Protein AF-A0A916AAX3-F1 (afdb_monomer)

pLDDT: mean 82.6, std 14.06, range [39.81, 97.94]

Nearest PDB structures (foldseek):
  8xvk-assembly1_R  TM=2.952E-01  e=7.945E+00  Acetivibrio thermocellus ATCC 27405

Foldseek 3Di:
DVVVVVLVVVVVVVLVVVLVVPDPDVVPPVVSVVVSVVVVVVVLVVLLVLLVVLVVVLVVVCVVPVVQLLLQVLLLQLLLLLDLVSRDPLRCSSRQDPCSCVLVVHSCLNHDPPLQPLALDAPVRRGADSLLLVLLLQCQLQVDPRPPDSHSPPCVPVPDDSSSVLRSDDLVSNLVSSLSSQVVCLLPCPVNVNNLSSLQGPLPCLSNVLVVCNVPPDPVGDDPVNVVSSVSSSVSSVVSSVSSSVSSVVSVVSVSLVSQLVSQLVVQLLVQLLVLQPCCVPDDDDSVVSNVSSVVSCVVDVVSNVVSSVVSNSSSNCSVVSVVVVVVVVPPPPPD

Sequence (336 aa):
MRKFQLTAALVLALFSATAMAETQEPGSAAQALKNITEALGTYVAVLAGTGGLVVALLEAYKKLFSIRGKYHRTAVIRWLSQDSAKIPAALMLAKPGLLSSLALGGGSHYDVPGNRAATAAGAQGTAYDAAQAYAEFFHLTSGQAQPPQAHPSHAVLRWRGVDRAVFELETARMMSQIQDAADAVLNNPDLYPHFYAFLTRGSGADATLWRSYLAAPPAAGPTKQDSDRYGRVRMLVRRQLDAFQTVTTRRWEDLNQWWAMLLGALILFVAFVMAADPGFAGEAFDPWRSWTKGWGALGKEPGTYLGVLLKAALGGALAPIAKDLLSSLSSIKFTK

Radius of gyration: 27.86 Å; Cα contacts (8 Å, |Δi|>4): 320; chains: 1; bounding box: 69×38×86 Å

Secondary struct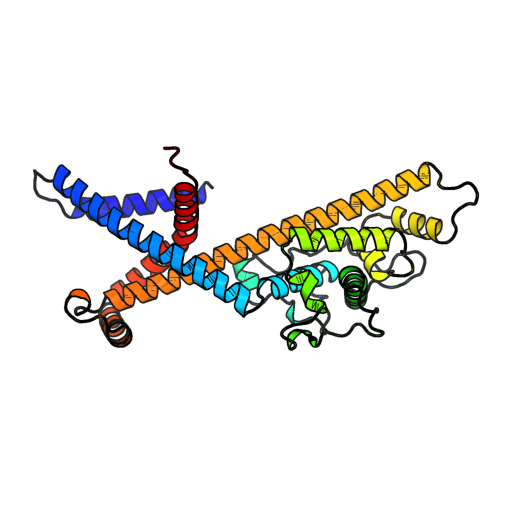ure (DSSP, 8-state):
-HHHHHHHHHHHHHHHHHHHTT--STT-HHHHHHHHHHHHHHHHHHHHHHHHHHHHHHHHHHHHHTHHHHHHHHHHHHHHHSSGGG--GGGGGGSPPHHHHHHHT-SGGGPPPGGGS--S-STT-----HHHHHHHHHHHHH-PPPPSS----GGGT-SS-HHHHHHHS-HHHHHHHHHHHHHHHHH-TTTSHHHHHHHTTT-THHHHHHHHHHHS--TT---HHHHHHHHHHHHHHHHHHHHHHHHHHHHHHHHHHHHHHHHHHHHHHHHHHHHT-TTTTTS---HHHHHHHHHHHHTT-HHHHHHHHHHHHHHHHHHHHHHHHHHHHHH-----

Structure (mmCIF, N/CA/C/O backbone):
data_AF-A0A916AAX3-F1
#
_entry.id   AF-A0A916AAX3-F1
#
loop_
_atom_site.group_PDB
_atom_site.id
_atom_site.type_symbol
_atom_site.label_atom_id
_atom_site.label_alt_id
_atom_site.label_comp_id
_atom_site.label_asym_id
_atom_site.label_entity_id
_atom_site.label_seq_id
_atom_site.pdbx_PDB_ins_code
_atom_site.Cartn_x
_atom_site.Cartn_y
_atom_site.Cartn_z
_atom_site.occupancy
_atom_site.B_iso_or_equiv
_atom_site.auth_seq_id
_atom_site.auth_comp_id
_atom_site.auth_asym_id
_atom_site.auth_atom_id
_atom_site.pdbx_PDB_model_num
ATOM 1 N N . MET A 1 1 ? 1.570 14.170 14.740 1.00 45.00 1 MET A N 1
ATOM 2 C CA . MET A 1 1 ? 1.899 14.280 16.183 1.00 45.00 1 MET A CA 1
ATOM 3 C C . MET A 1 1 ? 1.116 15.365 16.934 1.00 45.00 1 MET A C 1
ATOM 5 O O . MET A 1 1 ? 0.472 15.004 17.903 1.00 45.00 1 MET A O 1
ATOM 9 N N . ARG A 1 2 ? 1.069 16.648 16.520 1.00 39.81 2 ARG A N 1
ATOM 10 C CA . ARG A 1 2 ? 0.368 17.705 17.305 1.00 39.81 2 ARG A CA 1
ATOM 11 C C . ARG A 1 2 ? -1.132 17.472 17.560 1.00 39.81 2 ARG A C 1
ATOM 13 O O . ARG A 1 2 ? -1.597 17.703 18.666 1.00 39.81 2 ARG A O 1
ATOM 20 N N . LYS A 1 3 ? -1.881 16.953 16.578 1.00 44.28 3 LYS A N 1
ATOM 21 C CA . LYS A 1 3 ? -3.310 16.616 16.766 1.00 44.28 3 LYS A CA 1
ATOM 22 C C . LYS A 1 3 ? -3.535 15.489 17.790 1.00 44.28 3 LYS A C 1
ATOM 24 O O . LYS A 1 3 ? -4.588 15.427 18.399 1.00 44.28 3 LYS A O 1
ATOM 29 N N . PHE A 1 4 ? -2.524 14.645 17.995 1.00 49.16 4 PHE A N 1
ATOM 30 C CA . PHE A 1 4 ? -2.569 13.450 18.839 1.00 49.16 4 PHE A CA 1
ATOM 31 C C . PHE A 1 4 ? -2.415 13.772 20.333 1.00 49.16 4 PHE A C 1
ATOM 33 O O . PHE A 1 4 ? -3.093 13.187 21.171 1.00 49.16 4 PHE A O 1
ATOM 40 N N . GLN A 1 5 ? -1.564 14.749 20.664 1.00 48.50 5 GLN A N 1
ATOM 41 C CA . GLN A 1 5 ? -1.381 15.223 22.042 1.00 48.50 5 GLN A CA 1
ATOM 42 C C . GLN A 1 5 ? -2.639 15.918 22.578 1.00 48.50 5 GLN A C 1
ATOM 44 O O . GLN A 1 5 ? -2.977 15.779 23.749 1.00 48.50 5 GLN A O 1
ATOM 49 N N . LEU A 1 6 ? -3.367 16.608 21.697 1.00 50.88 6 LEU A N 1
ATOM 50 C CA . LEU A 1 6 ? -4.612 17.294 22.031 1.00 50.88 6 LEU A CA 1
ATOM 51 C C . LEU A 1 6 ? -5.730 16.319 22.420 1.00 50.88 6 LEU A C 1
ATOM 53 O O . LEU A 1 6 ? -6.421 16.565 23.400 1.00 50.88 6 LEU A O 1
ATOM 57 N N . THR A 1 7 ? -5.885 15.196 21.711 1.00 55.31 7 THR A N 1
ATOM 58 C CA . THR A 1 7 ? -6.947 14.218 22.002 1.00 55.31 7 THR A CA 1
ATOM 59 C C . THR A 1 7 ? -6.718 13.501 23.330 1.00 55.31 7 THR A C 1
ATOM 61 O O . THR A 1 7 ? -7.643 13.391 24.127 1.00 55.31 7 THR A O 1
ATOM 64 N N . ALA A 1 8 ? -5.483 13.071 23.609 1.00 53.84 8 ALA A N 1
ATOM 65 C CA . ALA A 1 8 ? -5.143 12.429 24.879 1.00 53.84 8 ALA A CA 1
ATOM 66 C C . ALA A 1 8 ? -5.330 13.380 26.076 1.00 53.84 8 ALA A C 1
ATOM 68 O O . ALA A 1 8 ? -5.895 12.982 27.092 1.00 53.84 8 ALA A O 1
ATOM 69 N N . ALA A 1 9 ? -4.928 14.649 25.934 1.00 54.09 9 ALA A N 1
ATOM 70 C CA . ALA A 1 9 ? -5.121 15.665 26.967 1.00 54.09 9 ALA A CA 1
ATOM 71 C C . ALA A 1 9 ? -6.608 15.954 27.239 1.00 54.09 9 ALA A C 1
ATOM 73 O O . ALA A 1 9 ? -6.999 16.103 28.393 1.00 54.09 9 ALA A O 1
ATOM 74 N N . LEU A 1 10 ? -7.447 15.988 26.197 1.00 58.66 10 LEU A N 1
ATOM 75 C CA . LEU A 1 10 ? -8.883 16.251 26.334 1.00 58.66 10 LEU A CA 1
ATOM 76 C C . LEU A 1 10 ? -9.619 15.103 27.034 1.00 58.66 10 LEU A C 1
ATOM 78 O O . LEU A 1 10 ? -10.492 15.346 27.860 1.00 58.66 10 LEU A O 1
ATOM 82 N N . VAL A 1 11 ? -9.241 13.859 26.728 1.00 61.62 11 VAL A N 1
ATOM 83 C CA . VAL A 1 11 ? -9.785 12.658 27.377 1.00 61.62 11 VAL A CA 1
ATOM 84 C C . VAL A 1 11 ? -9.425 12.656 28.856 1.00 61.62 11 VAL A C 1
ATOM 86 O O . VAL A 1 11 ? -10.308 12.507 29.695 1.00 61.62 11 VAL A O 1
ATOM 89 N N . LEU A 1 12 ? -8.152 12.905 29.179 1.00 57.28 12 LEU A N 1
ATOM 90 C CA . LEU A 1 12 ? -7.697 13.007 30.563 1.00 57.28 12 LEU A CA 1
ATOM 91 C C . LEU A 1 12 ? -8.446 14.123 31.312 1.00 57.28 12 LEU A C 1
ATOM 93 O O . LEU A 1 12 ? -8.908 13.901 32.422 1.00 57.28 12 LEU A O 1
ATOM 97 N N . ALA A 1 13 ? -8.635 15.290 30.686 1.00 59.94 13 ALA A N 1
ATOM 98 C CA . ALA A 1 13 ? -9.349 16.420 31.280 1.00 59.94 13 ALA A CA 1
ATOM 99 C C . ALA A 1 13 ? -10.839 16.133 31.538 1.00 59.94 13 ALA A C 1
ATOM 101 O O . ALA A 1 13 ? -11.350 16.495 32.596 1.00 59.94 13 ALA A O 1
ATOM 102 N N . LEU A 1 14 ? -11.529 15.457 30.612 1.00 60.62 14 LEU A N 1
ATOM 103 C CA . LEU A 1 14 ? -12.928 15.051 30.792 1.00 60.62 14 LEU A CA 1
ATOM 104 C C . LEU A 1 14 ? -13.084 14.035 31.928 1.00 60.62 14 LEU A C 1
ATOM 106 O O . LEU A 1 14 ? -14.005 14.170 32.729 1.00 60.62 14 LEU A O 1
ATOM 110 N N . PHE A 1 15 ? -12.166 13.071 32.035 1.00 59.16 15 PHE A N 1
ATOM 111 C CA . PHE A 1 15 ? -12.179 12.092 33.124 1.00 59.16 15 PHE A CA 1
ATOM 112 C C . PHE A 1 15 ? -11.883 12.729 34.484 1.00 59.16 15 PHE A C 1
ATOM 114 O O . PHE A 1 15 ? -12.581 12.437 35.458 1.00 59.16 15 PHE A O 1
ATOM 121 N N . SER A 1 16 ? -10.916 13.650 34.541 1.00 56.34 16 SER A N 1
ATOM 122 C CA . SER A 1 16 ? -10.642 14.453 35.736 1.00 56.34 16 SER A CA 1
ATOM 123 C C . SER A 1 16 ? -11.867 15.263 36.156 1.00 56.34 16 SER A C 1
ATOM 125 O O . SER A 1 16 ? -12.199 15.292 37.335 1.00 56.34 16 SER A O 1
ATOM 127 N N . ALA A 1 17 ? -12.582 15.870 35.205 1.00 58.25 17 ALA A N 1
ATOM 128 C CA . ALA A 1 17 ? -13.786 16.646 35.489 1.00 58.25 17 ALA A CA 1
ATOM 129 C C . ALA A 1 17 ? -14.930 15.783 36.046 1.00 58.25 17 ALA A C 1
ATOM 131 O O . ALA A 1 17 ? -15.568 16.190 37.014 1.00 58.25 17 ALA A O 1
ATOM 132 N N . THR A 1 18 ? -15.159 14.579 35.507 1.00 61.44 18 THR A N 1
ATOM 133 C CA . THR A 1 18 ? -16.164 13.651 36.060 1.00 61.44 18 THR A CA 1
ATOM 134 C C . THR A 1 18 ? -15.799 13.145 37.452 1.00 61.44 18 THR A C 1
ATOM 136 O O . THR A 1 18 ? -16.670 13.085 38.309 1.00 61.44 18 THR A O 1
ATOM 139 N N . ALA A 1 19 ? -14.522 12.848 37.711 1.00 54.72 19 ALA A N 1
ATOM 140 C CA . ALA A 1 19 ? -14.075 12.398 39.029 1.00 54.72 19 ALA A CA 1
ATOM 141 C C . ALA A 1 19 ? -14.123 13.519 40.086 1.00 54.72 19 ALA A C 1
ATOM 143 O O . ALA A 1 19 ? -14.391 13.253 41.253 1.00 54.72 19 ALA A O 1
ATOM 144 N N . MET A 1 20 ? -13.883 14.773 39.684 1.00 56.78 20 MET A N 1
ATOM 145 C CA . MET A 1 20 ? -13.946 15.941 40.576 1.00 56.78 20 MET A CA 1
ATOM 146 C C . MET A 1 20 ? -15.386 16.379 40.885 1.00 56.78 20 MET A C 1
ATOM 148 O O . MET A 1 20 ? -15.625 16.969 41.935 1.00 56.78 20 MET A O 1
ATOM 152 N N . ALA A 1 21 ? -16.349 16.106 39.997 1.00 57.91 21 ALA A N 1
ATOM 153 C CA . ALA A 1 21 ? -17.749 16.489 40.190 1.00 57.91 21 ALA A CA 1
ATOM 154 C C . ALA A 1 21 ? -18.467 15.673 41.285 1.00 57.91 21 ALA A C 1
ATOM 156 O O . ALA A 1 21 ? -19.510 16.100 41.773 1.00 57.91 21 ALA A O 1
ATOM 157 N N . GLU A 1 22 ? -17.914 14.524 41.683 1.00 57.19 22 GLU A N 1
ATOM 158 C CA . GLU A 1 22 ? -18.576 13.562 42.574 1.00 57.19 22 GLU A CA 1
ATOM 159 C C . GLU A 1 22 ? -18.155 13.690 44.054 1.00 57.19 22 GLU A C 1
ATOM 161 O O . GLU A 1 22 ? -18.744 13.059 44.928 1.00 57.19 22 GLU A O 1
ATOM 166 N N . THR A 1 23 ? -17.173 14.538 44.383 1.00 52.66 23 THR A N 1
ATOM 167 C CA . THR A 1 23 ? -16.645 14.663 45.754 1.00 52.66 23 THR A CA 1
ATOM 168 C C . THR A 1 23 ? -16.988 16.009 46.393 1.00 52.66 23 THR A C 1
ATOM 170 O O . THR A 1 23 ? -16.206 16.954 46.306 1.00 52.66 23 THR A O 1
ATOM 173 N N . GLN A 1 24 ? -18.135 16.099 47.075 1.00 57.91 24 GLN A N 1
ATOM 174 C CA . GLN A 1 24 ? -18.480 17.253 47.927 1.00 57.91 24 GLN A CA 1
ATOM 175 C C . GLN A 1 24 ? -17.992 17.130 49.384 1.00 57.91 24 GLN A C 1
ATOM 177 O O . GLN A 1 24 ? -18.090 18.102 50.130 1.00 57.91 24 GLN A O 1
ATOM 182 N N . GLU A 1 25 ? -17.425 15.993 49.807 1.00 64.81 25 GLU A N 1
ATOM 183 C CA . GLU A 1 25 ? -16.958 15.845 51.192 1.00 64.81 25 GLU A CA 1
ATOM 184 C C . GLU A 1 25 ? -15.501 16.309 51.410 1.00 64.81 25 GLU A C 1
ATOM 186 O O . GLU A 1 25 ? -14.597 15.893 50.677 1.00 64.81 25 GLU A O 1
ATOM 191 N N . PRO A 1 26 ? -15.220 17.135 52.436 1.00 56.81 26 PRO A N 1
ATOM 192 C CA . PRO A 1 26 ? -13.870 17.547 52.815 1.00 56.81 26 PRO A CA 1
ATOM 193 C C . PRO A 1 26 ? -13.138 16.433 53.590 1.00 56.81 26 PRO A C 1
ATOM 195 O O . PRO A 1 26 ? -13.115 16.382 54.812 1.00 56.81 26 PRO A O 1
ATOM 198 N N . GLY A 1 27 ? -12.522 15.530 52.831 1.00 59.66 27 GLY A N 1
ATOM 199 C CA . GLY A 1 27 ? -11.627 14.442 53.274 1.00 59.66 27 GLY A CA 1
ATOM 200 C C . GLY A 1 27 ? -11.101 13.619 52.084 1.00 59.66 27 GLY A C 1
ATOM 201 O O . GLY A 1 27 ? -10.560 12.526 52.228 1.00 59.66 27 GLY A O 1
ATOM 202 N N . SER A 1 28 ? -11.297 14.156 50.878 1.00 66.88 28 SER A N 1
ATOM 203 C CA . SER A 1 28 ? -11.632 13.419 49.660 1.00 66.88 28 SER A CA 1
ATOM 204 C C . SER A 1 28 ? -10.505 13.308 48.646 1.00 66.88 28 SER A C 1
ATOM 206 O O . SER A 1 28 ? -10.667 12.597 47.663 1.00 66.88 28 SER A O 1
ATOM 208 N N . ALA A 1 29 ? -9.349 13.941 48.862 1.00 71.81 29 ALA A N 1
ATOM 209 C CA . ALA A 1 29 ? -8.264 13.905 47.880 1.00 71.81 29 ALA A CA 1
ATOM 210 C C . ALA A 1 29 ? -7.655 12.499 47.730 1.00 71.81 29 ALA A C 1
ATOM 212 O O . ALA A 1 29 ? -7.463 12.027 46.612 1.00 71.81 29 ALA A O 1
ATOM 213 N N . ALA A 1 30 ? -7.398 11.800 48.842 1.00 74.19 30 ALA A N 1
ATOM 214 C CA . ALA A 1 30 ? -6.851 10.441 48.811 1.00 74.19 30 ALA A CA 1
ATOM 215 C C . ALA A 1 30 ? -7.853 9.428 48.230 1.00 74.19 30 ALA A C 1
ATOM 217 O O . ALA A 1 30 ? -7.476 8.573 47.430 1.00 74.19 30 ALA A O 1
ATOM 218 N N . GLN A 1 31 ? -9.137 9.559 48.580 1.00 78.25 31 GLN A N 1
ATOM 219 C CA . GLN A 1 31 ? -10.196 8.709 48.036 1.00 78.25 31 GLN A CA 1
ATOM 220 C C . GLN A 1 31 ? -10.446 8.995 46.547 1.00 78.25 31 GLN A C 1
ATOM 222 O O . GLN A 1 31 ? -10.566 8.058 45.764 1.00 78.25 31 GLN A O 1
ATOM 227 N N . ALA A 1 32 ? -10.446 10.266 46.130 1.00 72.25 32 ALA A N 1
ATOM 228 C CA . ALA A 1 32 ? -10.529 10.651 44.723 1.00 72.25 32 ALA A CA 1
ATOM 229 C C . ALA A 1 32 ? -9.337 10.103 43.928 1.00 72.25 32 ALA A C 1
ATOM 231 O O . ALA A 1 32 ? -9.530 9.520 42.865 1.00 72.25 32 ALA A O 1
ATOM 232 N N . LEU A 1 33 ? -8.113 10.210 44.461 1.00 73.62 33 LEU A N 1
ATOM 233 C CA . LEU A 1 33 ? -6.914 9.646 43.836 1.00 73.62 33 LEU A CA 1
ATOM 234 C C . LEU A 1 33 ? -7.021 8.121 43.688 1.00 73.62 33 LEU A C 1
ATOM 236 O O . LEU A 1 33 ? -6.686 7.584 42.631 1.00 73.62 33 LEU A O 1
ATOM 240 N N . LYS A 1 34 ? -7.516 7.424 44.718 1.00 79.12 34 LYS A N 1
ATOM 241 C CA . LYS A 1 34 ? -7.758 5.977 44.679 1.00 79.12 34 LYS A CA 1
ATOM 242 C C . LYS A 1 34 ? -8.787 5.611 43.606 1.00 79.12 34 LYS A C 1
ATOM 244 O O . LYS A 1 34 ? -8.478 4.784 42.754 1.00 79.12 34 LYS A O 1
ATOM 249 N N . ASN A 1 35 ? -9.942 6.276 43.584 1.00 77.81 35 ASN A N 1
ATOM 250 C CA . ASN A 1 35 ? -10.998 6.040 42.593 1.00 77.81 35 ASN A CA 1
ATOM 251 C C . ASN A 1 35 ? -10.499 6.301 41.162 1.00 77.81 35 ASN A C 1
ATOM 253 O O . ASN A 1 35 ? -10.749 5.502 40.261 1.00 77.81 35 ASN A O 1
ATOM 257 N N . ILE A 1 36 ? -9.742 7.384 40.952 1.00 74.38 36 ILE A N 1
ATOM 258 C CA . ILE A 1 36 ? -9.114 7.693 39.660 1.00 74.38 36 ILE A CA 1
ATOM 259 C C . ILE A 1 36 ? -8.127 6.589 39.271 1.00 74.38 36 ILE A C 1
ATOM 261 O O . ILE A 1 36 ? -8.128 6.151 38.123 1.00 74.38 36 ILE A O 1
ATOM 265 N N . THR A 1 37 ? -7.306 6.114 40.208 1.00 75.69 37 THR A N 1
ATOM 266 C CA . THR A 1 37 ? -6.308 5.065 39.950 1.00 75.69 37 THR A CA 1
ATOM 267 C C . THR A 1 37 ? -6.964 3.728 39.605 1.00 75.69 37 THR A C 1
ATOM 269 O O . THR A 1 37 ? -6.564 3.089 38.635 1.00 75.69 37 THR A O 1
ATOM 272 N N . GLU A 1 38 ? -7.994 3.313 40.344 1.00 78.25 38 GLU A N 1
ATOM 273 C CA . GLU A 1 38 ? -8.746 2.076 40.086 1.00 78.25 38 GLU A CA 1
ATOM 274 C C . GLU A 1 38 ? -9.503 2.141 38.752 1.00 78.25 38 GLU A C 1
ATOM 276 O O . GLU A 1 38 ? -9.454 1.195 37.955 1.00 78.25 38 GLU A O 1
ATOM 281 N N . ALA A 1 39 ? -10.136 3.281 38.460 1.00 74.44 39 ALA A N 1
ATOM 282 C CA . ALA A 1 39 ? -10.787 3.520 37.179 1.00 74.44 39 ALA A CA 1
ATOM 283 C C . ALA A 1 39 ? -9.770 3.458 36.032 1.00 74.44 39 ALA A C 1
ATOM 285 O O . ALA A 1 39 ? -9.963 2.700 35.081 1.00 74.44 39 ALA A O 1
ATOM 286 N N . LEU A 1 40 ? -8.655 4.192 36.132 1.00 74.31 40 LEU A N 1
ATOM 287 C CA . LEU A 1 40 ? -7.585 4.177 35.133 1.00 74.31 40 LEU A CA 1
ATOM 288 C C . LEU A 1 40 ? -7.012 2.773 34.935 1.00 74.31 40 LEU A C 1
ATOM 290 O O . LEU A 1 40 ? -6.842 2.357 33.792 1.00 74.31 40 LEU A O 1
ATOM 294 N N . GLY A 1 41 ? -6.758 2.027 36.011 1.00 76.12 41 GLY A N 1
ATOM 295 C CA . GLY A 1 41 ? -6.265 0.651 35.939 1.00 76.12 41 GLY A CA 1
ATOM 296 C C . GLY A 1 41 ? -7.218 -0.259 35.165 1.00 76.12 41 GLY A C 1
ATOM 297 O O . GLY A 1 41 ? -6.792 -0.975 34.257 1.00 76.12 41 GLY A O 1
ATOM 298 N N . THR A 1 42 ? -8.518 -0.160 35.449 1.00 78.75 42 THR A N 1
ATOM 299 C CA . THR A 1 42 ? -9.561 -0.909 34.734 1.00 78.75 42 THR A CA 1
ATOM 300 C C . THR A 1 42 ? -9.614 -0.516 33.258 1.00 78.75 42 THR A C 1
ATOM 302 O O . THR A 1 42 ? -9.619 -1.383 32.385 1.00 78.75 42 THR A O 1
ATOM 305 N N . TYR A 1 43 ? -9.580 0.783 32.946 1.00 75.19 43 TYR A N 1
ATOM 306 C CA . TYR A 1 43 ? -9.568 1.264 31.563 1.00 75.19 43 TYR A CA 1
ATOM 307 C C . TYR A 1 43 ? -8.331 0.806 30.797 1.00 75.19 43 TYR A C 1
ATOM 309 O O . TYR A 1 43 ? -8.456 0.355 29.661 1.00 75.19 43 TYR A O 1
ATOM 317 N N . VAL A 1 44 ? -7.145 0.888 31.401 1.00 77.81 44 VAL A N 1
ATOM 318 C CA . VAL A 1 44 ? -5.898 0.420 30.786 1.00 77.81 44 VAL A CA 1
ATOM 319 C C . VAL A 1 44 ? -5.968 -1.081 30.527 1.00 77.81 44 VAL A C 1
ATOM 321 O O . VAL A 1 44 ? -5.610 -1.510 29.432 1.00 77.81 44 VAL A O 1
ATOM 324 N N . ALA A 1 45 ? -6.485 -1.874 31.469 1.00 77.81 45 ALA A N 1
ATOM 325 C CA . ALA A 1 45 ? -6.671 -3.311 31.281 1.00 77.81 45 ALA A CA 1
ATOM 326 C C . ALA A 1 45 ? -7.639 -3.622 30.125 1.00 77.81 45 ALA A C 1
ATOM 328 O O . ALA A 1 45 ? -7.320 -4.432 29.253 1.00 77.81 45 ALA A O 1
ATOM 329 N N . VAL A 1 46 ? -8.785 -2.934 30.061 1.00 80.69 46 VAL A N 1
ATOM 330 C CA . VAL A 1 46 ? -9.769 -3.092 28.976 1.00 80.69 46 VAL A CA 1
ATOM 331 C C . VAL A 1 46 ? -9.186 -2.660 27.631 1.00 80.69 46 VAL A C 1
ATOM 333 O O . VAL A 1 46 ? -9.356 -3.365 26.635 1.00 80.69 46 VAL A O 1
ATOM 336 N N . LEU A 1 47 ? -8.463 -1.540 27.581 1.00 79.38 47 LEU A N 1
ATOM 337 C CA . LEU A 1 47 ? -7.805 -1.054 26.367 1.00 79.38 47 LEU A CA 1
ATOM 338 C C . LEU A 1 47 ? -6.697 -2.001 25.905 1.00 79.38 47 LEU A C 1
ATOM 340 O O . LEU A 1 47 ? -6.592 -2.259 24.709 1.00 79.38 47 LEU A O 1
ATOM 344 N N . ALA A 1 48 ? -5.903 -2.551 26.825 1.00 80.06 48 ALA A N 1
ATOM 345 C CA . ALA A 1 48 ? -4.865 -3.525 26.509 1.00 80.06 48 ALA A CA 1
ATOM 346 C C . ALA A 1 48 ? -5.471 -4.826 25.962 1.00 80.06 48 ALA A C 1
ATOM 348 O O . ALA A 1 48 ? -5.046 -5.304 24.909 1.00 80.06 48 ALA A O 1
ATOM 349 N N . GLY A 1 49 ? -6.507 -5.359 26.621 1.00 83.25 49 GLY A N 1
ATOM 350 C CA . GLY A 1 49 ? -7.227 -6.550 26.164 1.00 83.25 49 GLY A CA 1
ATOM 351 C C . GLY A 1 49 ? -7.883 -6.343 24.798 1.00 83.25 49 GLY A C 1
ATOM 352 O O . GLY A 1 49 ? -7.710 -7.156 23.889 1.00 83.25 49 GLY A O 1
ATOM 353 N N . THR A 1 50 ? -8.559 -5.207 24.613 1.00 83.94 50 THR A N 1
ATOM 354 C CA . THR A 1 50 ? -9.176 -4.834 23.332 1.00 83.94 50 THR A CA 1
ATOM 355 C C . THR A 1 50 ? -8.121 -4.655 22.245 1.00 83.94 50 THR A C 1
ATOM 357 O O . THR A 1 50 ? -8.281 -5.177 21.145 1.00 83.94 50 THR A O 1
ATOM 360 N N . GLY A 1 51 ? -7.018 -3.964 22.538 1.00 81.62 51 GLY A N 1
ATOM 361 C CA . GLY A 1 51 ? -5.919 -3.752 21.600 1.00 81.62 51 GLY A CA 1
ATOM 362 C C . GLY A 1 51 ? -5.292 -5.068 21.140 1.00 81.62 51 GLY A C 1
ATOM 363 O O . GLY A 1 51 ? -5.121 -5.278 19.938 1.00 81.62 51 GLY A O 1
ATOM 364 N N . GLY A 1 52 ? -5.024 -5.986 22.073 1.00 85.25 52 GLY A N 1
ATOM 365 C CA . GLY A 1 52 ? -4.533 -7.331 21.765 1.00 85.25 52 GLY A CA 1
ATOM 366 C C . GLY A 1 52 ? -5.498 -8.115 20.872 1.00 85.25 52 GLY A C 1
ATOM 367 O O . GLY A 1 52 ? -5.085 -8.663 19.847 1.00 85.25 52 GLY A O 1
ATOM 368 N N . LEU A 1 53 ? -6.794 -8.102 21.201 1.00 86.38 53 LEU A N 1
ATOM 369 C CA . LEU A 1 53 ? -7.831 -8.764 20.407 1.00 86.38 53 LEU A CA 1
ATOM 370 C C . LEU A 1 53 ? -7.947 -8.173 18.993 1.00 86.38 53 LEU A C 1
ATOM 372 O O . LEU A 1 53 ? -7.989 -8.921 18.018 1.00 86.38 53 LEU A O 1
ATOM 376 N N . VAL A 1 54 ? -7.946 -6.843 18.857 1.00 88.19 54 VAL A N 1
ATOM 377 C CA . VAL A 1 54 ? -7.985 -6.148 17.559 1.00 88.19 54 VAL A CA 1
ATOM 378 C C . VAL A 1 54 ? -6.798 -6.551 16.693 1.00 88.19 54 VAL A C 1
ATOM 380 O O . VAL A 1 54 ? -6.983 -6.860 15.517 1.00 88.19 54 VAL A O 1
ATOM 383 N N . VAL A 1 55 ? -5.584 -6.579 17.253 1.00 89.06 55 VAL A N 1
ATOM 384 C CA . VAL A 1 55 ? -4.382 -6.995 16.516 1.00 89.06 55 VAL A CA 1
ATOM 385 C C . VAL A 1 55 ? -4.513 -8.439 16.042 1.00 89.06 55 VAL A C 1
ATOM 387 O O . VAL A 1 55 ? -4.302 -8.698 14.856 1.00 89.06 55 VAL A O 1
ATOM 390 N N . ALA A 1 56 ? -4.924 -9.355 16.922 1.00 90.25 56 ALA A N 1
ATOM 391 C CA . ALA A 1 56 ? -5.098 -10.764 16.583 1.00 90.25 56 ALA A CA 1
ATOM 392 C C . ALA A 1 56 ? -6.142 -10.968 15.472 1.00 90.25 56 ALA A C 1
ATOM 394 O O . ALA A 1 56 ? -5.876 -11.657 14.485 1.00 90.25 56 ALA A O 1
ATOM 395 N N . LEU A 1 57 ? -7.304 -10.318 15.584 1.00 90.06 57 LEU A N 1
ATOM 396 C CA . LEU A 1 57 ? -8.365 -10.386 14.578 1.00 90.06 57 LEU A CA 1
ATOM 397 C C . LEU A 1 57 ? -7.931 -9.776 13.245 1.00 90.06 57 LEU A C 1
ATOM 399 O O . LEU A 1 57 ? -8.193 -10.353 12.192 1.00 90.06 57 LEU A O 1
ATOM 403 N N . LEU A 1 58 ? -7.236 -8.638 13.266 1.00 89.25 58 LEU A N 1
ATOM 404 C CA . LEU A 1 58 ? -6.747 -7.977 12.058 1.00 89.25 58 LEU A CA 1
ATOM 405 C C . LEU A 1 58 ? -5.680 -8.838 11.366 1.00 89.25 58 LEU A C 1
ATOM 407 O O . LEU A 1 58 ? -5.678 -8.966 10.141 1.00 89.25 58 LEU A O 1
ATOM 411 N N . GLU A 1 59 ? -4.787 -9.482 12.116 1.00 90.69 59 GLU A N 1
ATOM 412 C CA . GLU A 1 59 ? -3.826 -10.441 11.565 1.00 90.69 59 GLU A CA 1
ATOM 413 C C . GLU A 1 59 ? -4.486 -11.691 10.988 1.00 90.69 59 GLU A C 1
ATOM 415 O O . GLU A 1 59 ? -4.141 -12.084 9.869 1.00 90.69 59 GLU A O 1
ATOM 420 N N . ALA A 1 60 ? -5.451 -12.277 11.697 1.00 90.38 60 ALA A N 1
ATOM 421 C CA . ALA A 1 60 ? -6.234 -13.404 11.203 1.00 90.38 60 ALA A CA 1
ATOM 422 C C . ALA A 1 60 ? -6.975 -13.028 9.914 1.00 90.38 60 ALA A C 1
ATOM 424 O O . ALA A 1 60 ? -6.848 -13.721 8.907 1.00 90.38 60 ALA A O 1
ATOM 425 N N . TYR A 1 61 ? -7.654 -11.880 9.895 1.00 87.75 61 TYR A N 1
ATOM 426 C CA . TYR A 1 61 ? -8.363 -11.357 8.729 1.00 87.75 61 TYR A CA 1
ATOM 427 C C . TYR A 1 61 ? -7.428 -11.149 7.529 1.00 87.75 61 TYR A C 1
ATOM 429 O O . TYR A 1 61 ? -7.708 -11.625 6.427 1.00 87.75 61 TYR A O 1
ATOM 437 N N . LYS A 1 62 ? -6.269 -10.505 7.729 1.00 88.50 62 LYS A N 1
ATOM 438 C CA . LYS A 1 62 ? -5.271 -10.308 6.662 1.00 88.50 62 LYS A CA 1
ATOM 439 C C . LYS A 1 62 ? -4.820 -11.634 6.050 1.00 88.50 62 LYS A C 1
ATOM 441 O O . LYS A 1 62 ? -4.736 -11.717 4.824 1.00 88.50 62 LYS A O 1
ATOM 446 N N . LYS A 1 63 ? -4.542 -12.641 6.888 1.00 87.88 63 LYS A N 1
ATOM 447 C CA . LYS A 1 63 ? -4.084 -13.974 6.463 1.00 87.88 63 LYS A CA 1
ATOM 448 C C . LYS A 1 63 ? -5.192 -14.763 5.763 1.00 87.88 63 LYS A C 1
ATOM 450 O O . LYS A 1 63 ? -4.942 -15.335 4.709 1.00 87.88 63 LYS A O 1
ATOM 455 N N . LEU A 1 64 ? -6.408 -14.755 6.310 1.00 84.81 64 LEU A N 1
ATOM 456 C CA . LEU A 1 64 ? -7.553 -15.484 5.759 1.00 84.81 64 LEU A CA 1
ATOM 457 C C . LEU A 1 64 ? -7.977 -14.940 4.395 1.00 84.81 64 LEU A C 1
ATOM 459 O O . LEU A 1 64 ? -8.284 -15.715 3.498 1.00 84.81 64 LEU A O 1
ATOM 463 N N . PHE A 1 65 ? -7.967 -13.619 4.210 1.00 85.62 65 PHE A N 1
ATOM 464 C CA . PHE A 1 65 ? -8.514 -13.000 3.000 1.00 85.62 65 PHE A CA 1
ATOM 465 C C . PHE A 1 65 ? -7.466 -12.494 2.009 1.00 85.62 65 PHE A C 1
ATOM 467 O O . PHE A 1 65 ? -7.860 -11.896 0.998 1.00 85.62 65 PHE A O 1
ATOM 474 N N . SER A 1 66 ? -6.169 -12.734 2.260 1.00 88.25 66 SER A N 1
ATOM 475 C CA . SER A 1 66 ? -5.079 -12.334 1.353 1.00 88.25 66 SER A CA 1
ATOM 476 C C . SER A 1 66 ? -5.141 -10.817 1.053 1.00 88.25 66 SER A C 1
ATOM 478 O O . SER A 1 66 ? -4.975 -10.316 -0.060 1.00 88.25 66 SER A O 1
ATOM 480 N N . ILE A 1 67 ? -5.449 -10.030 2.094 1.00 89.31 67 ILE A N 1
ATOM 481 C CA . ILE A 1 67 ? -5.716 -8.587 1.954 1.00 89.31 67 ILE A CA 1
ATOM 482 C C . ILE A 1 67 ? -4.483 -7.846 1.433 1.00 89.31 67 ILE A C 1
ATOM 484 O O . ILE A 1 67 ? -4.616 -6.938 0.613 1.00 89.31 67 ILE A O 1
ATOM 488 N N . ARG A 1 68 ? -3.287 -8.267 1.863 1.00 91.50 68 ARG A N 1
ATOM 489 C CA . ARG A 1 68 ? -2.016 -7.701 1.400 1.00 91.50 68 ARG A CA 1
ATOM 490 C C . ARG A 1 68 ? -1.810 -7.942 -0.093 1.00 91.50 68 ARG A C 1
ATOM 492 O O . ARG A 1 68 ? -1.600 -6.974 -0.816 1.00 91.50 68 ARG A O 1
ATOM 499 N N . GLY A 1 69 ? -1.947 -9.187 -0.556 1.00 91.00 69 GLY A N 1
ATOM 500 C CA . GLY A 1 69 ? -1.845 -9.522 -1.977 1.00 91.00 69 GLY A CA 1
ATOM 501 C C . GLY A 1 69 ? -2.805 -8.712 -2.842 1.00 91.00 69 GLY A C 1
ATOM 502 O O . GLY A 1 69 ? -2.398 -8.095 -3.827 1.00 91.00 69 GLY A O 1
ATOM 503 N N . LYS A 1 70 ? -4.076 -8.619 -2.433 1.00 88.69 70 LYS A N 1
ATOM 504 C CA . LYS A 1 70 ? -5.084 -7.798 -3.128 1.00 88.69 70 LYS A CA 1
ATOM 505 C C . LYS A 1 70 ? -4.703 -6.319 -3.167 1.00 88.69 70 LYS A C 1
ATOM 507 O O . LYS A 1 70 ? -4.854 -5.674 -4.206 1.00 88.69 70 LYS A O 1
ATOM 512 N N . TYR A 1 71 ? -4.205 -5.790 -2.052 1.00 91.31 71 TYR A N 1
ATOM 513 C CA . TYR A 1 71 ? -3.770 -4.404 -1.938 1.00 91.31 71 TYR A CA 1
ATOM 514 C C . TYR A 1 71 ? -2.568 -4.101 -2.845 1.00 91.31 71 TYR A C 1
ATOM 516 O O . TYR A 1 71 ? -2.658 -3.208 -3.686 1.00 91.31 71 TYR A O 1
ATOM 524 N N . HIS A 1 72 ? -1.481 -4.867 -2.734 1.00 93.62 72 HIS A N 1
ATOM 525 C CA . HIS A 1 72 ? -0.270 -4.692 -3.539 1.00 93.62 72 HIS A CA 1
ATOM 526 C C . HIS A 1 72 ? -0.557 -4.808 -5.031 1.00 93.62 72 HIS A C 1
ATOM 528 O O . HIS A 1 72 ? -0.135 -3.969 -5.825 1.00 93.62 72 HIS A O 1
ATOM 534 N N . ARG A 1 73 ? -1.359 -5.799 -5.415 1.00 90.31 73 ARG A N 1
ATOM 535 C CA . ARG A 1 73 ? -1.783 -5.967 -6.798 1.00 90.31 73 ARG A CA 1
ATOM 536 C C . ARG A 1 73 ? -2.564 -4.761 -7.315 1.00 90.31 73 ARG A C 1
ATOM 538 O O . ARG A 1 73 ? -2.300 -4.276 -8.411 1.00 90.31 73 ARG A O 1
ATOM 545 N N . THR A 1 74 ? -3.512 -4.267 -6.523 1.00 88.81 74 THR A N 1
ATOM 546 C CA . THR A 1 74 ? -4.290 -3.068 -6.858 1.00 88.81 74 THR A CA 1
ATOM 547 C C . THR A 1 74 ? -3.390 -1.841 -6.994 1.00 88.81 74 THR A C 1
ATOM 549 O O . THR A 1 74 ? -3.572 -1.055 -7.920 1.00 88.81 74 THR A O 1
ATOM 552 N N . ALA A 1 75 ? -2.399 -1.690 -6.113 1.00 91.94 75 ALA A N 1
ATOM 553 C CA . ALA A 1 75 ? -1.414 -0.615 -6.178 1.00 91.94 75 ALA A CA 1
ATOM 554 C C . ALA A 1 75 ? -0.599 -0.669 -7.478 1.00 91.94 75 ALA A C 1
ATOM 556 O O . ALA A 1 75 ? -0.522 0.340 -8.175 1.00 91.94 75 ALA A O 1
ATOM 557 N N . VAL A 1 76 ? -0.073 -1.841 -7.853 1.00 93.69 76 VAL A N 1
ATOM 558 C CA . VAL A 1 76 ? 0.680 -2.027 -9.106 1.00 93.69 76 VAL A CA 1
ATOM 559 C C . VAL A 1 76 ? -0.188 -1.731 -10.329 1.00 93.69 76 VAL A C 1
ATOM 561 O O . VAL A 1 76 ? 0.241 -1.000 -11.214 1.00 93.69 76 VAL A O 1
ATOM 564 N N . ILE A 1 77 ? -1.428 -2.227 -10.369 1.00 90.69 77 ILE A N 1
ATOM 565 C CA . ILE A 1 77 ? -2.351 -1.961 -11.483 1.00 90.69 77 ILE A CA 1
ATOM 566 C C . ILE A 1 77 ? -2.634 -0.462 -11.623 1.00 90.69 77 ILE A C 1
ATOM 568 O O . ILE A 1 77 ? -2.579 0.068 -12.731 1.00 90.69 77 ILE A O 1
ATOM 572 N N . ARG A 1 78 ? -2.932 0.233 -10.518 1.00 89.94 78 ARG A N 1
ATOM 573 C CA . ARG A 1 78 ? -3.172 1.686 -10.540 1.00 89.94 78 ARG A CA 1
ATOM 574 C C . ARG A 1 78 ? -1.930 2.449 -10.978 1.00 89.94 78 ARG A C 1
ATOM 576 O O . ARG A 1 78 ? -2.042 3.368 -11.779 1.00 89.94 78 ARG A O 1
ATOM 583 N N . TRP A 1 79 ? -0.764 2.041 -10.487 1.00 93.94 79 TRP A N 1
ATOM 584 C CA . TRP A 1 79 ? 0.513 2.633 -10.860 1.00 93.94 79 TRP A CA 1
ATOM 585 C C . TRP A 1 79 ? 0.803 2.487 -12.348 1.00 93.94 79 TRP A C 1
ATOM 587 O O . TRP A 1 79 ? 1.099 3.490 -12.990 1.00 93.94 79 TRP A O 1
ATOM 597 N N . LEU A 1 80 ? 0.635 1.287 -12.908 1.00 92.62 80 LEU A N 1
ATOM 598 C CA . LEU A 1 80 ? 0.782 1.042 -14.344 1.00 92.62 80 LEU A CA 1
ATOM 599 C C . LEU A 1 80 ? -0.275 1.793 -15.160 1.00 92.62 80 LEU A C 1
ATOM 601 O O . LEU A 1 80 ? 0.039 2.365 -16.190 1.00 92.62 80 LEU A O 1
ATOM 605 N N . SER A 1 81 ? -1.512 1.896 -14.679 1.00 90.06 81 SER A N 1
ATOM 606 C CA . SER A 1 81 ? -2.572 2.598 -15.418 1.00 90.06 81 SER A CA 1
ATOM 607 C C . SER A 1 81 ? -2.320 4.106 -15.571 1.00 90.06 81 SER A C 1
ATOM 609 O O . SER A 1 81 ? -2.921 4.714 -16.453 1.00 90.06 81 SER A O 1
ATOM 611 N N . GLN A 1 82 ? -1.441 4.705 -14.748 1.00 87.75 82 GLN A N 1
ATOM 612 C CA . GLN A 1 82 ? -1.062 6.136 -14.694 1.00 87.75 82 GLN A CA 1
ATOM 613 C C . GLN A 1 82 ? -2.187 7.134 -14.406 1.00 87.75 82 GLN A C 1
ATOM 615 O O . GLN A 1 82 ? -1.910 8.280 -14.063 1.00 87.75 82 GLN A O 1
ATOM 620 N N . ASP A 1 83 ? -3.426 6.711 -14.597 1.00 82.69 83 ASP A N 1
ATOM 621 C CA . ASP A 1 83 ? -4.647 7.466 -14.420 1.00 82.69 83 ASP A CA 1
ATOM 622 C C . ASP A 1 83 ? -5.732 6.472 -14.001 1.00 82.69 83 ASP A C 1
ATOM 624 O O . ASP A 1 83 ? -6.013 5.484 -14.692 1.00 82.69 83 ASP A O 1
ATOM 628 N N . SER A 1 84 ? -6.345 6.726 -12.848 1.00 75.00 84 SER A N 1
ATOM 629 C CA . SER A 1 84 ? -7.437 5.901 -12.330 1.00 75.00 84 SER A CA 1
ATOM 630 C C . SER A 1 84 ? -8.640 5.777 -13.284 1.00 75.00 84 SER A C 1
ATOM 632 O O . SER A 1 84 ? -9.341 4.760 -13.249 1.00 75.00 84 SER A O 1
ATOM 634 N N . ALA A 1 85 ? -8.858 6.750 -14.175 1.00 77.06 85 ALA A N 1
ATOM 635 C CA . ALA A 1 85 ? -9.891 6.697 -15.208 1.00 77.06 85 ALA A CA 1
ATOM 636 C C . ALA A 1 85 ? -9.548 5.718 -16.343 1.00 77.06 85 ALA A C 1
ATOM 638 O O . ALA A 1 85 ? -10.450 5.198 -16.998 1.00 77.06 85 ALA A O 1
ATOM 639 N N . LYS A 1 86 ? -8.258 5.425 -16.544 1.00 78.00 86 LYS A N 1
ATOM 640 C CA . LYS A 1 86 ? -7.739 4.564 -17.618 1.00 78.00 86 LYS A CA 1
ATOM 641 C C . LYS A 1 86 ? -7.489 3.125 -17.180 1.00 78.00 86 LYS A C 1
ATOM 643 O O . LYS A 1 86 ? -6.931 2.351 -17.952 1.00 78.00 86 LYS A O 1
ATOM 648 N N . ILE A 1 87 ? -7.906 2.747 -15.968 1.00 78.62 87 ILE A N 1
ATOM 649 C CA . ILE A 1 87 ? -7.831 1.353 -15.518 1.00 78.62 87 ILE A CA 1
ATOM 650 C C . ILE A 1 87 ? -8.645 0.493 -16.500 1.00 78.62 87 ILE A C 1
ATOM 652 O O . ILE A 1 87 ? -9.861 0.700 -16.610 1.00 78.62 87 ILE A O 1
ATOM 656 N N . PRO A 1 88 ? -8.015 -0.477 -17.189 1.00 73.31 88 PRO A N 1
ATOM 657 C CA . PRO A 1 88 ? -8.699 -1.327 -18.153 1.00 73.31 88 PRO A CA 1
ATOM 658 C C . PRO A 1 88 ? -9.925 -2.004 -17.537 1.00 73.31 88 PRO A C 1
ATOM 660 O O . PRO A 1 88 ? -9.903 -2.388 -16.366 1.00 73.31 88 PRO A O 1
ATOM 663 N N . ALA A 1 89 ? -10.984 -2.219 -18.325 1.00 74.19 89 ALA A N 1
ATOM 664 C CA . ALA A 1 89 ? -12.180 -2.933 -17.861 1.00 74.19 89 ALA A CA 1
ATOM 665 C C . ALA A 1 89 ? -11.832 -4.320 -17.278 1.00 74.19 89 ALA A C 1
ATOM 667 O O . ALA A 1 89 ? -12.33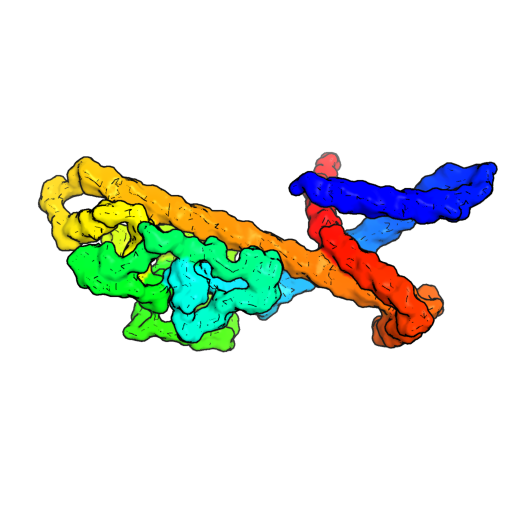8 -4.715 -16.228 1.00 74.19 89 ALA A O 1
ATOM 668 N N . ALA A 1 90 ? -10.860 -4.986 -17.905 1.00 65.69 90 ALA A N 1
ATOM 669 C CA . ALA A 1 90 ? -10.211 -6.217 -17.457 1.00 65.69 90 ALA A CA 1
ATOM 670 C C . ALA A 1 90 ? -9.666 -6.169 -16.009 1.00 65.69 90 ALA A C 1
ATOM 672 O O . ALA A 1 90 ? -9.519 -7.204 -15.361 1.00 65.69 90 ALA A O 1
ATOM 673 N N . LEU A 1 91 ? -9.371 -4.976 -15.487 1.00 65.44 91 LEU A N 1
ATOM 674 C CA . LEU A 1 91 ? -8.730 -4.733 -14.195 1.00 65.44 91 LEU A CA 1
ATOM 675 C C . LEU A 1 91 ? -9.611 -3.905 -13.235 1.00 65.44 91 LEU A C 1
ATOM 677 O O . LEU A 1 91 ? -9.112 -3.370 -12.247 1.00 65.44 91 LEU A O 1
ATOM 681 N N . MET A 1 92 ? -10.928 -3.824 -13.472 1.00 68.62 92 MET A N 1
ATOM 682 C CA . MET A 1 92 ? -11.877 -3.002 -12.693 1.00 68.62 92 MET A CA 1
ATOM 683 C C . MET A 1 92 ? -11.894 -3.284 -11.185 1.00 68.62 92 MET A C 1
ATOM 685 O O . MET A 1 92 ? -12.194 -2.381 -10.408 1.00 68.62 92 MET A O 1
ATOM 689 N N . LEU A 1 93 ? -11.512 -4.489 -10.749 1.00 64.75 93 LEU A N 1
ATOM 690 C CA . LEU A 1 93 ? -11.337 -4.822 -9.325 1.00 64.75 93 LEU A CA 1
ATOM 691 C C . LEU A 1 93 ? -10.310 -3.929 -8.615 1.00 64.75 93 LEU A C 1
ATOM 693 O O . LEU A 1 93 ? -10.343 -3.809 -7.394 1.00 64.75 93 LEU A O 1
ATOM 697 N N . ALA A 1 94 ? -9.413 -3.291 -9.367 1.00 59.72 94 ALA A N 1
ATOM 698 C CA . ALA A 1 94 ? -8.457 -2.336 -8.838 1.00 59.72 94 ALA A CA 1
ATOM 699 C C . A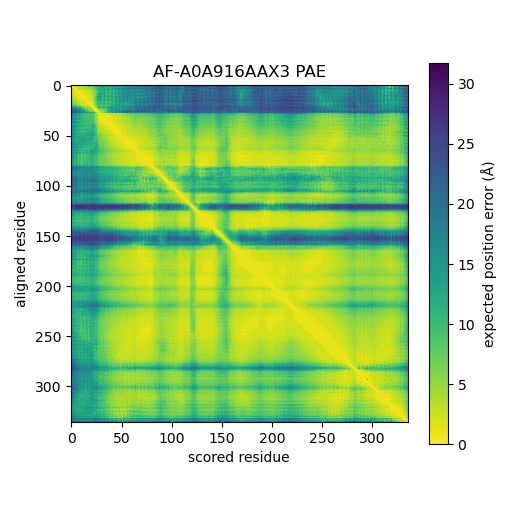LA A 1 94 ? -9.061 -0.942 -8.605 1.00 59.72 94 ALA A C 1
ATOM 701 O O . ALA A 1 94 ? -8.393 -0.103 -7.995 1.00 59.72 94 ALA A O 1
ATOM 702 N N . LYS A 1 95 ? -10.293 -0.644 -9.043 1.00 66.44 95 LYS A N 1
ATOM 703 C CA . LYS A 1 95 ? -10.904 0.666 -8.776 1.00 66.44 95 LYS A CA 1
ATOM 704 C C . LYS A 1 95 ? -11.082 0.876 -7.268 1.00 66.44 95 LYS A C 1
ATOM 706 O O . LYS A 1 95 ? -11.438 -0.058 -6.548 1.00 66.44 95 LYS A O 1
ATOM 711 N N . PRO A 1 96 ? -10.783 2.076 -6.746 1.00 63.88 96 PRO A N 1
ATOM 712 C CA . PRO A 1 96 ? -11.004 2.367 -5.337 1.00 63.88 96 PRO A CA 1
ATOM 713 C C . PRO A 1 96 ? -12.491 2.237 -5.020 1.00 63.88 96 PRO A C 1
ATOM 715 O O . PRO A 1 96 ? -13.310 2.973 -5.557 1.00 63.88 96 PRO A O 1
ATOM 718 N N . GLY A 1 97 ? -12.836 1.284 -4.150 1.00 73.88 97 GLY A N 1
ATOM 719 C CA . GLY A 1 97 ? -14.166 1.240 -3.550 1.00 73.88 97 GLY A CA 1
ATOM 720 C C . GLY A 1 97 ? -14.397 2.454 -2.648 1.00 73.88 97 GLY A C 1
ATOM 721 O O . GLY A 1 97 ? -13.437 3.100 -2.223 1.00 73.88 97 GLY A O 1
ATOM 722 N N . LEU A 1 98 ? -15.659 2.716 -2.301 1.00 75.06 98 LEU A N 1
ATOM 723 C CA . LEU A 1 98 ? -16.078 3.875 -1.499 1.00 75.06 98 LEU A CA 1
ATOM 724 C C . LEU A 1 98 ? -15.252 4.046 -0.210 1.00 75.06 98 LEU A C 1
ATOM 726 O O . LEU A 1 98 ? -14.800 5.142 0.118 1.00 75.06 98 LEU A O 1
ATOM 730 N N . LEU A 1 99 ? -14.998 2.942 0.496 1.00 66.88 99 LEU A N 1
ATOM 731 C CA . LEU A 1 99 ? -14.190 2.952 1.716 1.00 66.88 99 LEU A CA 1
ATOM 732 C C . LEU A 1 99 ? -12.723 3.290 1.439 1.00 66.88 99 LEU A C 1
ATOM 734 O O . LEU A 1 99 ? -12.119 4.030 2.205 1.00 66.88 99 LEU A O 1
ATOM 738 N N . SER A 1 100 ? -12.151 2.809 0.330 1.00 68.12 100 SER A N 1
ATOM 739 C CA . SER A 1 100 ? -10.786 3.174 -0.061 1.00 68.12 100 SER A CA 1
ATOM 740 C C . SER A 1 100 ? -10.703 4.648 -0.439 1.00 68.12 100 SER A C 1
ATOM 742 O O . SER A 1 100 ? -9.724 5.287 -0.075 1.00 68.12 100 SER A O 1
ATOM 744 N N . SER A 1 101 ? -11.683 5.196 -1.161 1.00 75.12 101 SER A N 1
ATOM 745 C CA . SER A 1 101 ? -11.668 6.615 -1.527 1.00 75.12 101 SER A CA 1
ATOM 746 C C . SER A 1 101 ? -11.831 7.522 -0.309 1.00 75.12 101 SER A C 1
ATOM 748 O O . SER A 1 101 ? -11.119 8.517 -0.212 1.00 75.12 101 SER A O 1
ATOM 750 N N . LEU A 1 102 ? -12.705 7.158 0.637 1.00 73.88 102 LEU A N 1
ATOM 751 C CA . LEU A 1 102 ? -12.935 7.924 1.865 1.00 73.88 102 LEU A CA 1
ATOM 752 C C . LEU A 1 102 ? -11.758 7.820 2.840 1.00 73.88 102 LEU A C 1
ATOM 754 O O . LEU A 1 102 ? -11.262 8.839 3.308 1.00 73.88 102 LEU A O 1
ATOM 758 N N . ALA A 1 103 ? -11.280 6.606 3.124 1.00 70.75 103 ALA A N 1
ATOM 759 C CA . ALA A 1 103 ? -10.239 6.392 4.129 1.00 70.75 103 ALA A CA 1
ATOM 760 C C . ALA A 1 103 ? -8.851 6.839 3.654 1.00 70.75 103 ALA A C 1
ATOM 762 O O . ALA A 1 103 ? -8.024 7.256 4.462 1.00 70.75 103 ALA A O 1
ATOM 763 N N . LEU A 1 104 ? -8.582 6.749 2.347 1.00 71.81 104 LEU A N 1
ATOM 764 C CA . LEU A 1 104 ? -7.265 7.034 1.781 1.00 71.81 104 LEU A CA 1
ATOM 765 C C . LEU A 1 104 ? -7.224 8.378 1.030 1.00 71.81 104 LEU A C 1
ATOM 767 O O . LEU A 1 104 ? -6.158 8.786 0.594 1.00 71.81 104 LEU A O 1
ATOM 771 N N . GLY A 1 105 ? -8.312 9.143 0.936 1.00 66.94 105 GLY A N 1
ATOM 772 C CA . GLY A 1 105 ? -8.263 10.484 0.337 1.00 66.94 105 GLY A CA 1
ATOM 773 C C . GLY A 1 105 ? -8.178 10.489 -1.194 1.00 66.94 105 GLY A C 1
ATOM 774 O O . GLY A 1 105 ? -7.542 11.372 -1.765 1.00 66.94 105 GLY A O 1
ATOM 775 N N . GLY A 1 106 ? -8.834 9.524 -1.847 1.00 70.50 106 GLY A N 1
ATOM 776 C CA . GLY A 1 106 ? -9.032 9.501 -3.301 1.00 70.50 106 GLY A CA 1
ATOM 777 C C . GLY A 1 106 ? -8.327 8.371 -4.063 1.00 70.50 106 GLY A C 1
ATOM 778 O O . GLY A 1 106 ? -7.718 7.462 -3.499 1.00 70.50 106 GLY A O 1
ATOM 779 N N . GLY A 1 107 ? -8.490 8.385 -5.389 1.00 71.50 107 GLY A N 1
ATOM 780 C CA . GLY A 1 107 ? -7.908 7.403 -6.314 1.00 71.50 107 GLY A CA 1
ATOM 781 C C . GLY A 1 107 ? -6.581 7.827 -6.949 1.00 71.50 107 GLY A C 1
ATOM 782 O O . GLY A 1 107 ? -5.884 6.972 -7.490 1.00 71.50 107 GLY A O 1
ATOM 783 N N . SER A 1 108 ? -6.213 9.106 -6.838 1.00 81.88 108 SER A N 1
ATOM 784 C CA . SER A 1 108 ? -5.193 9.757 -7.673 1.00 81.88 108 SER A CA 1
ATOM 785 C C . SER A 1 108 ? -3.752 9.647 -7.167 1.00 81.88 108 SER A C 1
ATOM 787 O O . SER A 1 108 ? -2.842 10.302 -7.661 1.00 81.88 108 SER A O 1
ATOM 789 N N . HIS A 1 109 ? -3.494 8.817 -6.158 1.00 83.94 109 HIS A N 1
ATOM 790 C CA . HIS A 1 109 ? -2.174 8.756 -5.505 1.00 83.94 109 HIS A CA 1
ATOM 791 C C . HIS A 1 109 ? -1.074 8.131 -6.356 1.00 83.94 109 HIS A C 1
ATOM 793 O O . HIS A 1 109 ? 0.102 8.262 -6.027 1.00 83.94 109 HIS A O 1
ATOM 799 N N . TYR A 1 110 ? -1.472 7.440 -7.418 1.00 87.75 110 TYR A N 1
ATOM 800 C CA . TYR A 1 110 ? -0.572 6.898 -8.421 1.00 87.75 110 TYR A CA 1
ATOM 801 C C . TYR A 1 110 ? -0.673 7.654 -9.749 1.00 87.75 110 TYR A C 1
ATOM 803 O O . TYR A 1 110 ? -0.012 7.254 -10.709 1.00 87.75 110 TYR A O 1
ATOM 811 N N . ASP A 1 111 ? -1.475 8.725 -9.799 1.00 88.81 111 ASP A N 1
ATOM 812 C CA . ASP A 1 111 ? -1.666 9.484 -11.023 1.00 88.81 111 ASP A CA 1
ATOM 813 C C . ASP A 1 111 ? -0.369 10.199 -11.382 1.00 88.81 111 ASP A C 1
ATOM 815 O O . ASP A 1 111 ? 0.298 10.836 -10.558 1.00 88.81 111 ASP A O 1
ATOM 819 N N . VAL A 1 112 ? 0.006 10.065 -12.644 1.00 86.19 112 VAL A N 1
ATOM 820 C CA . VAL A 1 112 ? 1.202 10.690 -13.183 1.00 86.19 112 VAL A CA 1
ATOM 821 C C . VAL A 1 112 ? 0.785 12.020 -13.813 1.00 86.19 112 VAL A C 1
ATOM 823 O O . VAL A 1 112 ? -0.167 12.042 -14.593 1.00 86.19 112 VAL A O 1
ATOM 826 N N . PRO A 1 113 ? 1.483 13.137 -13.528 1.00 87.50 113 PRO A N 1
ATOM 827 C CA . PRO A 1 113 ? 1.231 14.398 -14.218 1.00 87.50 113 PRO A CA 1
ATOM 828 C C . PRO A 1 113 ? 1.247 14.200 -15.737 1.00 87.50 113 PRO A C 1
ATOM 830 O O . PRO A 1 113 ? 2.105 13.481 -16.248 1.00 87.50 113 PRO A O 1
ATOM 833 N N . GLY A 1 114 ? 0.333 14.845 -16.468 1.00 84.44 114 GLY A 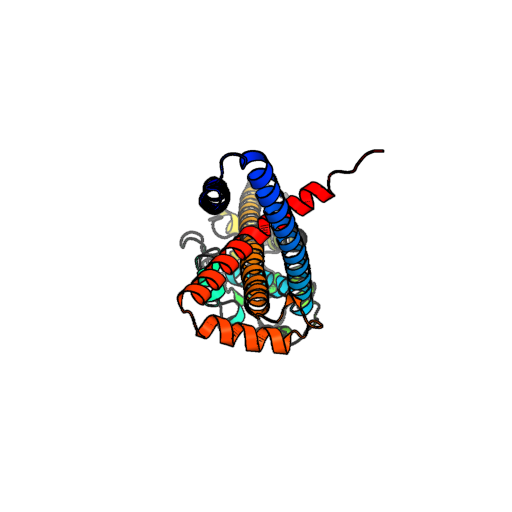N 1
ATOM 834 C CA . GLY A 1 114 ? 0.147 14.587 -17.903 1.00 84.44 114 GLY A CA 1
ATOM 835 C C . GLY A 1 114 ? 1.422 14.736 -18.747 1.00 84.44 114 GLY A C 1
ATOM 836 O O . GLY A 1 114 ? 1.641 13.961 -19.670 1.00 84.44 114 GLY A O 1
ATOM 837 N N . ASN A 1 115 ? 2.325 15.650 -18.377 1.00 83.25 115 ASN A N 1
ATOM 838 C CA . ASN A 1 115 ? 3.627 15.844 -19.035 1.00 83.25 115 ASN A CA 1
ATOM 839 C C . ASN A 1 115 ? 4.656 14.724 -18.776 1.00 83.25 115 ASN A C 1
ATOM 841 O O . ASN A 1 115 ? 5.729 14.720 -19.374 1.00 83.25 115 ASN A O 1
ATOM 845 N N . ARG A 1 116 ? 4.359 13.804 -17.858 1.00 83.75 116 ARG A N 1
ATOM 846 C CA . ARG A 1 116 ? 5.171 12.631 -17.517 1.00 83.75 116 ARG A CA 1
ATOM 847 C C . ARG A 1 116 ? 4.453 11.323 -17.804 1.00 83.75 116 ARG A C 1
ATOM 849 O O . ARG A 1 116 ? 5.029 10.275 -17.523 1.00 83.75 116 ARG A O 1
ATOM 856 N N . ALA A 1 117 ? 3.220 11.366 -18.306 1.00 84.12 117 ALA A N 1
ATOM 857 C CA . ALA A 1 117 ? 2.521 10.162 -18.716 1.00 84.12 117 ALA A CA 1
ATOM 858 C C . ALA A 1 117 ? 3.370 9.429 -19.765 1.00 84.12 117 ALA A C 1
ATOM 860 O O . ALA A 1 117 ? 3.986 10.065 -20.624 1.00 84.12 117 ALA A O 1
ATOM 861 N N . ALA 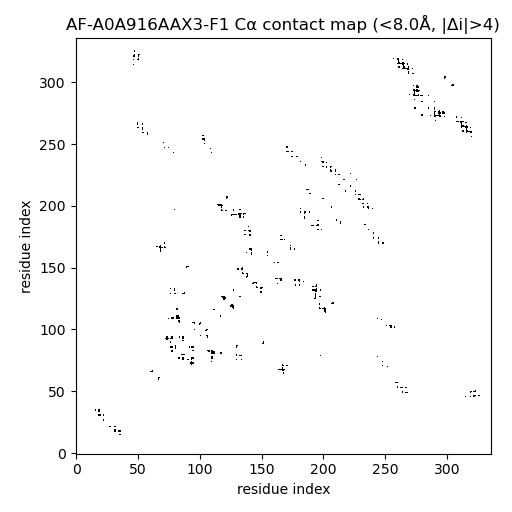A 1 118 ? 3.428 8.101 -19.685 1.00 80.88 118 ALA A N 1
ATOM 862 C CA . ALA A 1 118 ? 3.996 7.315 -20.765 1.00 80.88 118 ALA A CA 1
ATOM 863 C C . ALA A 1 118 ? 3.083 7.516 -21.976 1.00 80.88 118 ALA A C 1
ATOM 865 O O . ALA A 1 118 ? 1.947 7.041 -22.020 1.00 80.88 118 ALA A O 1
ATOM 866 N N . THR A 1 119 ? 3.558 8.318 -22.916 1.00 72.31 119 THR A N 1
ATOM 867 C CA . THR A 1 119 ? 2.922 8.510 -24.211 1.00 72.31 119 THR A CA 1
ATOM 868 C C . THR A 1 119 ? 3.392 7.408 -25.158 1.00 72.31 119 THR A C 1
ATOM 870 O O . THR A 1 119 ? 4.322 6.663 -24.854 1.00 72.31 119 THR A O 1
ATOM 873 N N . ALA A 1 120 ? 2.767 7.308 -26.329 1.00 54.00 120 ALA A N 1
ATOM 874 C CA . ALA A 1 120 ? 3.138 6.378 -27.399 1.00 54.00 120 ALA A CA 1
ATOM 875 C C . ALA A 1 120 ? 4.553 6.590 -28.000 1.00 54.00 120 ALA A C 1
ATOM 877 O O . ALA A 1 120 ? 4.841 6.100 -29.086 1.00 54.00 120 ALA A O 1
ATOM 878 N N . ALA A 1 121 ? 5.445 7.338 -27.351 1.00 48.19 121 ALA A N 1
ATOM 879 C CA . ALA A 1 121 ? 6.649 7.870 -27.973 1.00 48.19 121 ALA A CA 1
ATOM 880 C C . ALA A 1 121 ? 7.931 7.179 -27.481 1.00 48.19 121 ALA A C 1
ATOM 882 O O . ALA A 1 121 ? 8.725 7.751 -26.738 1.00 48.19 121 ALA A O 1
ATOM 883 N N . GLY A 1 122 ? 8.151 5.955 -27.961 1.00 43.56 122 GLY A N 1
ATOM 884 C CA . GLY A 1 122 ? 9.492 5.450 -28.277 1.00 43.56 122 GLY A CA 1
ATOM 885 C C . GLY A 1 122 ? 9.643 5.375 -29.801 1.00 43.56 122 GLY A C 1
ATOM 886 O O . GLY A 1 122 ? 8.638 5.237 -30.494 1.00 43.56 122 GLY A O 1
ATOM 887 N N . ALA A 1 123 ? 10.866 5.446 -30.337 1.00 40.59 123 ALA A N 1
ATOM 888 C CA . ALA A 1 123 ? 11.190 5.510 -31.779 1.00 40.59 123 ALA A CA 1
ATOM 889 C C . ALA A 1 123 ? 10.623 4.394 -32.700 1.00 40.59 123 ALA A C 1
ATOM 891 O O . ALA A 1 123 ? 10.904 4.401 -33.893 1.00 40.59 123 ALA A O 1
ATOM 892 N N . GLN A 1 124 ? 9.816 3.463 -32.184 1.00 52.75 124 GLN A N 1
ATOM 893 C CA . GLN A 1 124 ? 9.139 2.400 -32.940 1.00 52.75 124 GLN A CA 1
ATOM 894 C C . GLN A 1 124 ? 7.599 2.445 -32.852 1.00 52.75 124 GLN A C 1
ATOM 896 O O . GLN A 1 124 ? 6.935 1.544 -33.352 1.00 52.75 124 GLN A O 1
ATOM 901 N N . GLY A 1 125 ? 7.000 3.479 -32.247 1.00 61.34 125 GLY A N 1
ATOM 902 C CA . GLY A 1 125 ? 5.558 3.739 -32.371 1.00 61.34 125 GLY A CA 1
ATOM 903 C C . GLY A 1 125 ? 4.618 2.785 -31.621 1.00 61.34 125 GLY A C 1
ATOM 904 O O . GLY A 1 125 ? 3.407 2.861 -31.819 1.00 61.34 125 GLY A O 1
ATOM 905 N N . THR A 1 126 ? 5.121 1.905 -30.748 1.00 74.38 126 THR A N 1
ATOM 906 C CA . THR A 1 126 ? 4.248 1.082 -29.900 1.00 74.38 126 THR A CA 1
ATOM 907 C C . THR A 1 126 ? 3.549 1.973 -28.877 1.00 74.38 126 THR A C 1
ATOM 909 O O . THR A 1 126 ? 4.175 2.501 -27.954 1.00 74.38 126 THR A O 1
ATOM 912 N N . ALA A 1 127 ? 2.239 2.153 -29.045 1.00 86.06 127 ALA A N 1
ATOM 913 C CA . ALA A 1 127 ? 1.428 2.880 -28.085 1.00 86.06 127 ALA A CA 1
ATOM 914 C C . ALA A 1 127 ? 1.501 2.202 -26.711 1.00 86.06 127 ALA A C 1
ATOM 916 O O . ALA A 1 127 ? 1.404 0.980 -26.596 1.00 86.06 127 ALA A O 1
ATOM 917 N N . TYR A 1 128 ? 1.684 3.006 -25.664 1.00 90.06 128 TYR A N 1
ATOM 918 C CA . TYR A 1 128 ? 1.663 2.492 -24.305 1.00 90.06 128 TYR A CA 1
ATOM 919 C C . TYR A 1 128 ? 0.309 1.828 -24.005 1.00 90.06 128 TYR A C 1
ATOM 921 O O . TYR A 1 128 ? -0.738 2.439 -24.216 1.00 90.06 128 TYR A O 1
ATOM 929 N N . ASP A 1 129 ? 0.346 0.607 -23.469 1.00 88.56 129 ASP A N 1
ATOM 930 C CA . ASP A 1 129 ? -0.827 -0.146 -23.030 1.00 88.56 129 ASP A CA 1
ATOM 931 C C . ASP A 1 129 ? -0.550 -0.681 -21.620 1.00 88.56 129 ASP A C 1
ATOM 933 O O . ASP A 1 129 ? 0.380 -1.461 -21.396 1.00 88.56 129 ASP A O 1
ATOM 937 N N . ALA A 1 130 ? -1.359 -0.244 -20.655 1.00 88.88 130 ALA A N 1
ATOM 938 C CA . ALA A 1 130 ? -1.224 -0.640 -19.260 1.00 88.88 130 ALA A CA 1
ATOM 939 C C . ALA A 1 130 ? -1.477 -2.139 -19.037 1.00 88.88 130 ALA A C 1
ATOM 941 O O . ALA A 1 130 ? -0.872 -2.732 -18.142 1.00 88.88 130 ALA A O 1
ATOM 942 N N . ALA A 1 131 ? -2.347 -2.766 -19.836 1.00 85.94 131 ALA A N 1
ATOM 943 C CA . ALA A 1 131 ? -2.624 -4.194 -19.730 1.00 85.94 131 ALA A CA 1
ATOM 944 C C . ALA A 1 131 ? -1.416 -5.025 -20.183 1.00 85.94 131 ALA A C 1
ATOM 946 O O . ALA A 1 131 ? -1.043 -5.981 -19.501 1.00 85.94 131 ALA A O 1
ATOM 947 N N . GLN A 1 132 ? -0.765 -4.618 -21.275 1.00 88.06 132 GLN A N 1
ATOM 948 C CA . GLN A 1 132 ? 0.462 -5.256 -21.757 1.00 88.06 132 GLN A CA 1
ATOM 949 C C . GLN A 1 132 ? 1.640 -5.005 -20.812 1.00 88.06 132 GLN A C 1
ATOM 951 O O . GLN A 1 132 ? 2.327 -5.950 -20.436 1.00 88.06 132 GLN A O 1
ATOM 956 N N . ALA A 1 133 ? 1.812 -3.774 -20.315 1.00 90.88 133 ALA A N 1
ATOM 957 C CA . ALA A 1 133 ? 2.838 -3.470 -19.313 1.00 90.88 133 ALA A CA 1
ATOM 958 C C . ALA A 1 133 ? 2.672 -4.316 -18.038 1.00 90.88 133 ALA A C 1
ATOM 960 O O . ALA A 1 133 ? 3.658 -4.753 -17.450 1.00 90.88 133 ALA A O 1
ATOM 961 N N . TYR A 1 134 ? 1.429 -4.578 -17.615 1.00 90.00 134 TYR A N 1
ATOM 962 C CA . TYR A 1 134 ? 1.149 -5.481 -16.497 1.00 90.00 134 TYR A CA 1
ATOM 963 C C . TYR A 1 134 ? 1.502 -6.937 -16.817 1.00 90.00 134 TYR A C 1
ATOM 965 O O . TYR A 1 134 ? 2.048 -7.621 -15.954 1.00 90.00 134 TYR A O 1
ATOM 973 N N . ALA A 1 135 ? 1.223 -7.414 -18.033 1.00 87.12 135 ALA A N 1
ATOM 974 C CA . ALA A 1 135 ? 1.595 -8.761 -18.463 1.00 87.12 135 ALA A CA 1
ATOM 975 C C . ALA A 1 135 ? 3.123 -8.952 -18.518 1.00 87.12 135 ALA A C 1
ATOM 977 O O . ALA A 1 135 ? 3.627 -9.966 -18.042 1.00 87.12 135 ALA A O 1
ATOM 978 N N . GLU A 1 136 ? 3.861 -7.963 -19.025 1.00 91.25 136 GLU A N 1
ATOM 979 C CA . GLU A 1 136 ? 5.332 -7.951 -19.050 1.00 91.25 136 GLU A CA 1
ATOM 980 C C . GLU A 1 136 ? 5.926 -7.902 -17.635 1.00 91.25 136 GLU A C 1
ATOM 982 O O . GLU A 1 136 ? 6.776 -8.718 -17.283 1.00 91.25 136 GLU A O 1
ATOM 987 N N . PHE A 1 137 ? 5.425 -7.000 -16.783 1.00 92.94 137 PHE A N 1
ATOM 988 C CA . PHE A 1 137 ? 5.775 -6.947 -15.360 1.00 92.94 137 PHE A CA 1
ATOM 989 C C . PHE A 1 137 ? 5.575 -8.307 -14.684 1.00 92.94 137 PHE A C 1
ATOM 991 O O . PHE A 1 137 ? 6.413 -8.784 -13.915 1.00 92.94 137 PHE A O 1
ATOM 998 N N . PHE A 1 138 ? 4.438 -8.931 -14.968 1.00 89.50 138 PHE A N 1
ATOM 999 C CA . PHE A 1 138 ? 4.068 -10.203 -14.389 1.00 89.50 138 PHE A CA 1
ATOM 1000 C C . PHE A 1 138 ? 4.995 -11.332 -14.849 1.00 89.50 138 PHE A C 1
ATOM 1002 O O . PHE A 1 138 ? 5.467 -12.107 -14.017 1.00 89.50 138 PHE A O 1
ATOM 1009 N N . HIS A 1 139 ? 5.301 -11.397 -16.146 1.00 90.31 139 HIS A N 1
ATOM 1010 C CA . HIS A 1 139 ? 6.271 -12.335 -16.708 1.00 90.31 139 HIS A CA 1
ATOM 1011 C C . HIS A 1 139 ? 7.622 -12.237 -15.985 1.00 90.31 139 HIS A C 1
ATOM 1013 O O . HIS A 1 139 ? 8.126 -13.232 -15.466 1.00 90.31 139 HIS A O 1
ATOM 1019 N N . LEU A 1 140 ? 8.150 -11.018 -15.856 1.00 93.00 140 LEU A N 1
ATOM 1020 C CA . LEU A 1 140 ? 9.458 -10.753 -15.256 1.00 93.00 140 LEU A CA 1
ATOM 1021 C C . LEU A 1 140 ? 9.537 -11.086 -13.764 1.00 93.00 140 LEU A C 1
ATOM 1023 O O . LEU A 1 140 ? 10.573 -11.535 -13.288 1.00 93.00 140 LEU A O 1
ATOM 1027 N N . THR A 1 141 ? 8.453 -10.868 -13.020 1.00 93.06 141 THR A N 1
ATOM 1028 C CA . THR A 1 141 ? 8.440 -11.065 -11.560 1.00 93.06 141 THR A CA 1
ATOM 1029 C C . THR A 1 141 ? 8.014 -12.463 -11.120 1.00 93.06 141 THR A C 1
ATOM 1031 O O . THR A 1 141 ? 8.248 -12.840 -9.974 1.00 93.06 141 THR A O 1
ATOM 1034 N N . SER A 1 142 ? 7.372 -13.239 -11.996 1.00 89.12 142 SER A N 1
ATOM 1035 C CA . SER A 1 142 ? 6.894 -14.592 -11.676 1.00 89.12 142 SER A CA 1
ATOM 1036 C C . SER A 1 142 ? 7.658 -15.703 -12.397 1.00 89.12 142 SER A C 1
ATOM 1038 O O . SER A 1 142 ? 7.531 -16.866 -12.014 1.00 89.12 142 SER A O 1
ATOM 1040 N N . GLY A 1 143 ? 8.402 -15.372 -13.457 1.00 86.56 143 GLY A N 1
ATOM 1041 C CA . GLY A 1 143 ? 9.032 -16.345 -14.350 1.00 86.56 143 GLY A CA 1
ATOM 1042 C C . GLY A 1 143 ? 8.036 -17.159 -15.187 1.00 86.56 143 GLY A C 1
ATOM 1043 O O . GLY A 1 143 ? 8.439 -18.088 -15.884 1.00 86.56 143 GLY A O 1
ATOM 1044 N N . GLN A 1 144 ? 6.734 -16.855 -15.129 1.00 84.75 144 GLN A N 1
ATOM 1045 C CA . GLN A 1 144 ? 5.734 -17.513 -15.969 1.00 84.75 144 GLN A CA 1
ATOM 1046 C C . GLN A 1 144 ? 5.823 -17.001 -17.400 1.00 84.75 144 GLN A C 1
ATOM 1048 O O . GLN A 1 144 ? 6.041 -15.812 -17.593 1.00 84.75 144 GLN A O 1
ATOM 1053 N N . ALA A 1 145 ? 5.607 -17.863 -18.398 1.00 78.88 145 ALA A N 1
ATOM 1054 C CA . ALA A 1 145 ? 5.583 -17.456 -19.804 1.00 78.88 145 ALA A CA 1
ATOM 1055 C C . ALA A 1 145 ? 4.662 -16.242 -20.024 1.00 78.88 145 ALA A C 1
ATOM 1057 O O . ALA A 1 145 ? 3.569 -16.180 -19.453 1.00 78.88 145 ALA A O 1
ATOM 1058 N N . GLN A 1 146 ? 5.113 -15.281 -20.838 1.00 70.31 146 GLN A N 1
ATOM 1059 C CA . GLN A 1 146 ? 4.311 -14.111 -21.176 1.00 70.31 146 GLN A CA 1
ATOM 1060 C C . GLN A 1 146 ? 3.010 -14.599 -21.824 1.00 70.31 146 GLN A C 1
ATOM 1062 O O . GLN A 1 146 ? 3.059 -15.336 -22.814 1.00 70.31 146 GLN A O 1
ATOM 1067 N N . PRO A 1 147 ? 1.838 -14.272 -21.259 1.00 62.69 147 PRO A N 1
ATOM 1068 C CA . PRO A 1 147 ? 0.596 -14.768 -21.812 1.00 62.69 147 PRO A CA 1
ATOM 1069 C C . PRO A 1 147 ? 0.383 -14.139 -23.203 1.00 62.69 147 PRO A C 1
ATOM 1071 O O . PRO A 1 147 ? 0.585 -12.934 -23.355 1.00 62.69 147 PRO A O 1
ATOM 1074 N N . PRO A 1 148 ? -0.038 -14.916 -24.220 1.00 60.16 148 PRO A N 1
ATOM 1075 C CA . PRO A 1 148 ? -0.206 -14.427 -25.596 1.00 60.16 148 PRO A CA 1
ATOM 1076 C C . PRO A 1 148 ? -1.278 -13.334 -25.728 1.00 60.16 148 PRO A C 1
ATOM 1078 O O . PRO A 1 148 ? -1.315 -12.606 -26.715 1.00 60.16 148 PRO A O 1
ATOM 1081 N N . GLN A 1 149 ? -2.148 -13.199 -24.727 1.00 62.25 149 GLN A N 1
ATOM 1082 C CA . GLN A 1 149 ? -3.054 -12.072 -24.547 1.00 62.25 149 GLN A CA 1
ATOM 1083 C C . GLN A 1 149 ? -2.962 -11.610 -23.095 1.00 62.25 149 GLN A C 1
ATOM 1085 O O . GLN A 1 149 ? -2.806 -12.439 -22.195 1.00 62.25 149 GLN A O 1
ATOM 1090 N N . ALA A 1 150 ? -3.090 -10.302 -22.855 1.00 55.72 150 ALA A N 1
ATOM 1091 C CA . ALA A 1 150 ? -3.186 -9.747 -21.510 1.00 55.72 150 ALA A CA 1
ATOM 1092 C C . ALA A 1 150 ? -4.457 -10.285 -20.834 1.00 55.72 150 ALA A C 1
ATOM 1094 O O . ALA A 1 150 ? -5.537 -9.702 -20.930 1.00 55.72 150 ALA A O 1
ATOM 1095 N N . HIS A 1 151 ? -4.355 -11.448 -20.194 1.00 54.56 151 HIS A N 1
ATOM 1096 C CA . HIS A 1 151 ? -5.507 -12.052 -19.557 1.00 54.56 151 HIS A CA 1
ATOM 1097 C C . HIS A 1 151 ? -5.878 -11.209 -18.329 1.00 54.56 151 HIS A C 1
ATOM 1099 O O . HIS A 1 151 ? -5.039 -11.045 -17.434 1.00 54.56 151 HIS A O 1
ATOM 1105 N N . PRO A 1 152 ? -7.129 -10.708 -18.218 1.00 51.91 152 PRO A N 1
ATOM 1106 C CA . PRO A 1 152 ? -7.661 -10.311 -16.923 1.00 51.91 152 PRO A CA 1
ATOM 1107 C C . PRO A 1 152 ? -7.511 -11.535 -16.044 1.00 51.91 152 PRO A C 1
ATOM 1109 O O . PRO A 1 152 ? -8.120 -12.565 -16.321 1.00 51.91 152 PRO A O 1
ATOM 1112 N N . SER A 1 153 ? -6.619 -11.487 -15.059 1.00 48.91 153 SER A N 1
ATOM 1113 C CA . SER A 1 153 ? -6.294 -12.694 -14.316 1.00 48.91 153 SER A CA 1
ATOM 1114 C C . SER A 1 153 ? -7.604 -13.326 -13.796 1.00 48.91 153 SER A C 1
ATOM 1116 O O . SER A 1 153 ? -8.260 -12.788 -12.896 1.00 48.91 153 SER A O 1
ATOM 1118 N N . HIS A 1 154 ? -7.973 -14.503 -14.287 1.00 43.53 154 HIS A N 1
ATOM 1119 C CA . HIS A 1 154 ? -9.001 -15.317 -13.633 1.00 43.53 154 HIS A CA 1
ATOM 1120 C C . HIS A 1 154 ? -8.548 -15.733 -12.213 1.00 43.53 154 HIS A C 1
ATOM 1122 O O . HIS A 1 154 ? -9.321 -16.252 -11.410 1.00 43.53 154 HIS A O 1
ATOM 1128 N N . ALA A 1 155 ? -7.301 -15.409 -11.855 1.00 44.31 155 ALA A N 1
ATOM 1129 C CA . ALA A 1 155 ? -6.716 -15.502 -10.534 1.00 44.31 155 ALA A CA 1
ATOM 1130 C C . ALA A 1 155 ? -7.427 -14.747 -9.415 1.00 44.31 155 ALA A C 1
ATOM 1132 O O . ALA A 1 155 ? -7.064 -14.937 -8.262 1.00 44.31 155 ALA A O 1
ATOM 1133 N N . VAL A 1 156 ? -8.427 -13.903 -9.675 1.00 46.34 156 VAL A N 1
ATOM 1134 C CA . VAL A 1 156 ? -9.247 -13.346 -8.582 1.00 46.34 156 VAL A CA 1
ATOM 1135 C C . VAL A 1 156 ? -9.980 -14.479 -7.848 1.00 46.34 156 VAL A C 1
ATOM 1137 O O . VAL A 1 156 ? -10.150 -14.409 -6.632 1.00 46.34 156 VAL A O 1
ATOM 1140 N N . LEU A 1 157 ? -10.296 -15.573 -8.551 1.00 47.91 157 LEU A N 1
ATOM 1141 C CA . LEU A 1 157 ? -11.026 -16.717 -8.002 1.00 47.91 157 LEU A CA 1
ATOM 1142 C C . LEU A 1 157 ? -10.123 -17.854 -7.499 1.00 47.91 157 LEU A C 1
ATOM 1144 O O . LEU A 1 157 ? -10.503 -18.555 -6.563 1.00 47.91 157 LEU A O 1
ATOM 1148 N N . ARG A 1 158 ? -8.915 -18.039 -8.051 1.00 59.62 158 ARG A N 1
ATOM 1149 C CA . ARG A 1 158 ? -8.004 -19.094 -7.571 1.00 59.62 158 ARG A CA 1
ATOM 1150 C C . ARG A 1 158 ? -7.293 -18.649 -6.300 1.00 59.62 158 ARG A C 1
ATOM 1152 O O . ARG A 1 158 ? -6.450 -17.763 -6.331 1.00 59.62 158 ARG A O 1
ATOM 1159 N N . TRP A 1 159 ? -7.638 -19.278 -5.177 1.00 56.22 159 TRP A N 1
ATOM 1160 C CA . TRP A 1 159 ? -7.143 -18.930 -3.841 1.00 56.22 159 TRP A CA 1
ATOM 1161 C C . TRP A 1 159 ? -5.614 -18.986 -3.693 1.00 56.22 159 TRP A C 1
ATOM 1163 O O . TRP A 1 159 ? -5.068 -18.288 -2.839 1.00 56.22 159 TRP A O 1
ATOM 1173 N N . ARG A 1 160 ? -4.914 -19.773 -4.520 1.00 66.44 160 ARG A N 1
ATOM 1174 C CA . ARG A 1 160 ? -3.454 -19.928 -4.502 1.00 66.44 160 ARG A CA 1
ATOM 1175 C C . ARG A 1 160 ? -2.943 -20.159 -5.920 1.00 66.44 160 ARG A C 1
ATOM 1177 O O . ARG A 1 160 ? -3.370 -21.103 -6.579 1.00 66.44 160 ARG A O 1
ATOM 1184 N N . GLY A 1 161 ? -2.037 -19.305 -6.370 1.00 75.00 161 GLY A N 1
ATOM 1185 C CA . GLY A 1 161 ? -1.343 -19.446 -7.640 1.00 75.00 161 GLY A CA 1
ATOM 1186 C C . GLY A 1 161 ? -0.022 -18.691 -7.585 1.00 75.00 161 GLY A C 1
ATOM 1187 O O . GLY A 1 161 ? 0.133 -17.763 -6.785 1.00 75.00 161 GLY A O 1
ATOM 1188 N N . VAL A 1 162 ? 0.944 -19.127 -8.396 1.00 80.75 162 VAL A N 1
ATOM 1189 C CA . VAL A 1 162 ? 2.273 -18.491 -8.510 1.00 80.75 162 VAL A CA 1
ATOM 1190 C C . VAL A 1 162 ? 2.128 -17.011 -8.866 1.00 80.75 162 VAL A C 1
ATOM 1192 O O . VAL A 1 162 ? 2.910 -16.173 -8.432 1.00 80.75 162 VAL A O 1
ATOM 1195 N N . ASP A 1 163 ? 1.040 -16.674 -9.548 1.00 72.06 163 ASP A N 1
ATOM 1196 C CA . ASP A 1 163 ? 0.693 -15.327 -9.949 1.00 72.06 163 ASP A CA 1
ATOM 1197 C C . ASP A 1 163 ? 0.365 -14.369 -8.788 1.00 72.06 163 ASP A C 1
ATOM 1199 O O . ASP A 1 163 ? 0.447 -13.148 -8.925 1.00 72.06 163 ASP A O 1
ATOM 1203 N N . ARG A 1 164 ? 0.036 -14.910 -7.611 1.00 81.00 164 ARG A N 1
ATOM 1204 C CA . ARG A 1 164 ? -0.176 -14.126 -6.388 1.00 81.00 164 ARG A CA 1
ATOM 1205 C C . ARG A 1 164 ? 1.081 -14.002 -5.540 1.00 81.00 164 ARG A C 1
ATOM 1207 O O . ARG A 1 164 ? 1.129 -13.117 -4.689 1.00 81.00 164 ARG A O 1
ATOM 1214 N N . ALA A 1 165 ? 2.076 -14.864 -5.756 1.00 89.69 165 ALA A N 1
ATOM 1215 C CA . ALA A 1 165 ? 3.218 -15.000 -4.858 1.00 89.69 165 ALA A CA 1
ATOM 1216 C C . ALA A 1 165 ? 3.947 -13.665 -4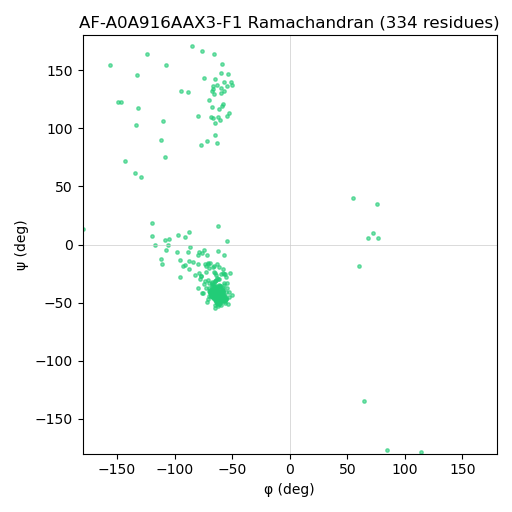.665 1.00 89.69 165 ALA A C 1
ATOM 1218 O O . ALA A 1 165 ? 4.153 -13.263 -3.525 1.00 89.69 165 ALA A O 1
ATOM 1219 N N . VAL A 1 166 ? 4.224 -12.935 -5.754 1.00 92.25 166 VAL A N 1
ATOM 1220 C CA . VAL A 1 166 ? 4.893 -11.622 -5.704 1.00 92.25 166 VAL A CA 1
ATOM 1221 C C . VAL A 1 166 ? 4.107 -10.583 -4.897 1.00 92.25 166 VAL A C 1
ATOM 1223 O O . VAL A 1 166 ? 4.696 -9.778 -4.180 1.00 92.25 166 VAL A O 1
ATOM 1226 N N . PHE A 1 167 ? 2.773 -10.620 -4.957 1.00 93.06 167 PHE A N 1
ATOM 1227 C CA . PHE A 1 167 ? 1.922 -9.643 -4.279 1.00 93.06 167 PHE A CA 1
ATOM 1228 C C . PHE A 1 167 ? 1.710 -9.975 -2.795 1.00 93.06 167 PHE A C 1
ATOM 1230 O O . PHE A 1 167 ? 1.483 -9.067 -1.996 1.00 93.06 167 PHE A O 1
ATOM 1237 N N . GLU A 1 168 ? 1.807 -11.247 -2.400 1.00 92.31 168 GLU A N 1
ATOM 1238 C CA . GLU A 1 168 ? 1.739 -11.667 -0.989 1.00 92.31 168 GLU A CA 1
ATOM 1239 C C . GLU A 1 168 ? 3.003 -11.3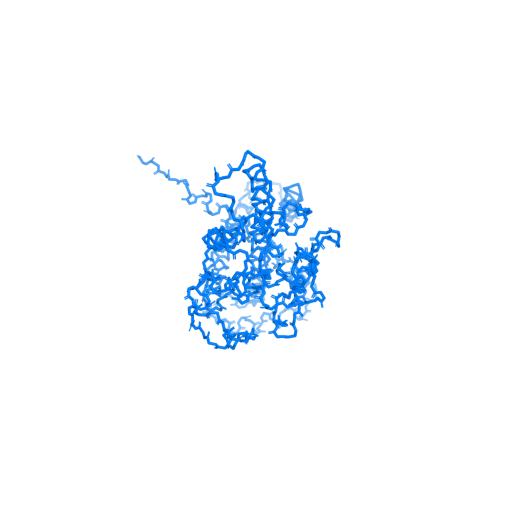25 -0.188 1.00 92.31 168 GLU A C 1
ATOM 1241 O O . GLU A 1 168 ? 2.973 -11.296 1.049 1.00 92.31 168 GLU A O 1
ATOM 1246 N N . 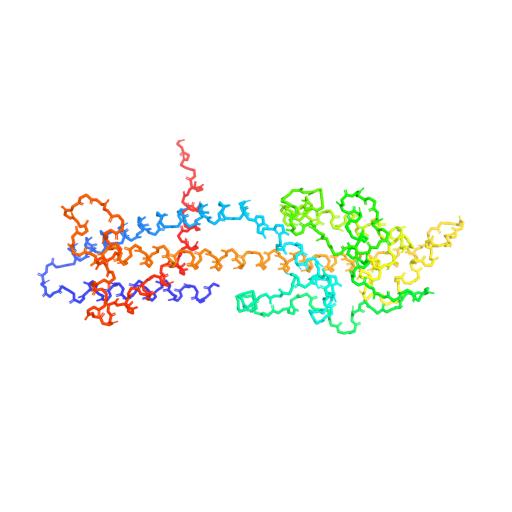LEU A 1 169 ? 4.111 -11.035 -0.877 1.00 94.50 169 LEU A N 1
ATOM 1247 C CA . LEU A 1 169 ? 5.352 -10.609 -0.243 1.00 94.50 169 LEU A CA 1
ATOM 1248 C C . LEU A 1 169 ? 5.156 -9.325 0.573 1.00 94.50 169 LEU A C 1
ATOM 1250 O O . LEU A 1 169 ? 4.270 -8.506 0.329 1.00 94.50 169 LEU A O 1
ATOM 1254 N N . GLU A 1 170 ? 6.025 -9.126 1.562 1.00 95.06 170 GLU A N 1
ATOM 1255 C CA . GLU A 1 170 ? 6.172 -7.823 2.212 1.00 95.06 170 GLU A CA 1
ATOM 1256 C C . GLU A 1 170 ? 6.581 -6.764 1.188 1.00 95.06 170 GLU A C 1
ATOM 1258 O O . GLU A 1 170 ? 7.316 -7.070 0.250 1.00 95.06 170 GLU A O 1
ATOM 1263 N N . THR A 1 171 ? 6.143 -5.514 1.373 1.00 95.56 171 THR A N 1
ATOM 1264 C CA . THR A 1 171 ? 6.341 -4.439 0.387 1.00 95.56 171 THR A CA 1
ATOM 1265 C C . THR A 1 171 ? 7.809 -4.298 -0.025 1.00 95.56 171 THR A C 1
ATOM 1267 O O . THR A 1 171 ? 8.087 -4.187 -1.210 1.00 95.56 171 THR A O 1
ATOM 1270 N N . ALA A 1 172 ? 8.758 -4.408 0.913 1.00 96.25 172 ALA A N 1
ATOM 1271 C CA . ALA A 1 172 ? 10.191 -4.366 0.608 1.00 96.25 172 ALA A CA 1
ATOM 1272 C C . ALA A 1 172 ? 10.655 -5.521 -0.302 1.00 96.25 172 ALA A C 1
ATOM 1274 O O . ALA A 1 172 ? 11.395 -5.300 -1.257 1.00 96.25 172 ALA A O 1
ATOM 1275 N N . ARG A 1 173 ? 10.185 -6.749 -0.048 1.00 96.94 173 ARG A N 1
ATOM 1276 C CA . ARG A 1 173 ? 10.515 -7.927 -0.867 1.00 96.94 173 ARG A CA 1
ATOM 1277 C C . ARG A 1 173 ? 9.855 -7.863 -2.239 1.00 96.94 173 ARG A C 1
ATOM 1279 O O . ARG A 1 173 ? 10.502 -8.182 -3.228 1.00 96.94 173 ARG A O 1
ATOM 1286 N N . MET A 1 174 ? 8.600 -7.411 -2.301 1.00 96.62 174 MET A N 1
ATOM 1287 C CA . MET A 1 174 ? 7.925 -7.131 -3.568 1.00 96.62 174 MET A CA 1
ATOM 1288 C C . MET A 1 174 ? 8.750 -6.127 -4.378 1.00 96.62 174 MET A C 1
ATOM 1290 O O . MET A 1 174 ? 9.077 -6.410 -5.521 1.00 96.62 174 MET A O 1
ATOM 1294 N N . MET A 1 175 ? 9.153 -5.004 -3.777 1.00 97.81 175 MET A N 1
ATOM 1295 C CA . MET A 1 175 ? 9.941 -3.971 -4.455 1.00 97.81 175 MET A CA 1
ATOM 1296 C C . MET A 1 175 ? 11.290 -4.465 -4.969 1.00 97.81 175 MET A C 1
ATOM 1298 O O . MET A 1 175 ? 11.675 -4.045 -6.053 1.00 97.81 175 MET A O 1
ATOM 1302 N N . SER A 1 176 ? 11.963 -5.376 -4.260 1.00 97.50 176 SER A N 1
ATOM 1303 C CA . SER A 1 176 ? 13.175 -6.032 -4.775 1.00 97.50 176 SER A CA 1
ATOM 1304 C C . SER A 1 176 ? 12.903 -6.718 -6.116 1.00 97.50 176 SER A C 1
ATOM 1306 O O . SER A 1 176 ? 13.611 -6.467 -7.079 1.00 97.50 176 SER A O 1
ATOM 1308 N N . GLN A 1 177 ? 11.815 -7.490 -6.219 1.00 97.00 177 GLN A N 1
ATOM 1309 C CA . GLN A 1 177 ? 11.430 -8.148 -7.476 1.00 97.00 177 GLN A CA 1
ATOM 1310 C C . GLN A 1 177 ? 11.069 -7.133 -8.573 1.00 97.00 177 GLN A C 1
ATOM 1312 O O . GLN A 1 177 ? 11.379 -7.342 -9.742 1.00 97.00 177 GLN A O 1
ATOM 1317 N N . ILE A 1 178 ? 10.432 -6.009 -8.213 1.00 97.06 178 ILE A N 1
ATOM 1318 C CA . ILE A 1 178 ? 10.135 -4.926 -9.168 1.00 97.06 178 ILE A CA 1
ATOM 1319 C C . ILE A 1 178 ? 11.428 -4.270 -9.676 1.00 97.06 178 ILE A C 1
ATOM 1321 O O . ILE A 1 178 ? 11.507 -3.917 -10.850 1.00 97.06 178 ILE A O 1
ATOM 1325 N N . GLN A 1 179 ? 12.432 -4.097 -8.814 1.00 97.88 179 GLN A N 1
ATOM 1326 C CA . GLN A 1 179 ? 13.737 -3.544 -9.183 1.00 97.88 179 GLN A CA 1
ATOM 1327 C C . GLN A 1 179 ? 14.500 -4.492 -10.113 1.00 97.88 179 GLN A C 1
ATOM 1329 O O . GLN A 1 179 ? 14.990 -4.039 -11.145 1.00 97.88 179 GLN A O 1
ATOM 1334 N N . ASP A 1 180 ? 14.507 -5.793 -9.814 1.00 97.88 180 ASP A N 1
ATOM 1335 C CA . ASP A 1 180 ? 15.113 -6.815 -10.676 1.00 97.88 180 ASP A CA 1
ATOM 1336 C C . ASP A 1 180 ? 14.442 -6.836 -12.062 1.00 97.88 180 ASP A C 1
ATOM 1338 O O . ASP A 1 180 ? 15.113 -6.830 -13.097 1.00 97.88 180 ASP A O 1
ATOM 1342 N N . ALA A 1 181 ? 13.105 -6.765 -12.097 1.00 97.00 181 ALA A N 1
ATOM 1343 C CA . ALA A 1 181 ? 12.341 -6.656 -13.337 1.00 97.00 181 ALA A CA 1
ATOM 1344 C C . ALA A 1 181 ? 12.663 -5.363 -14.106 1.00 97.00 181 ALA A C 1
ATOM 1346 O O . ALA A 1 181 ? 12.797 -5.388 -15.328 1.00 97.00 181 ALA A O 1
ATOM 1347 N N . ALA A 1 182 ? 12.816 -4.232 -13.414 1.00 97.81 182 ALA A N 1
ATOM 1348 C CA . ALA A 1 182 ? 13.173 -2.963 -14.041 1.00 97.81 182 ALA A CA 1
ATOM 1349 C C . ALA A 1 182 ? 14.576 -3.001 -14.666 1.00 97.81 182 ALA A C 1
ATOM 1351 O O . ALA A 1 182 ? 14.750 -2.536 -15.792 1.00 97.81 182 ALA A O 1
ATOM 1352 N N . ASP A 1 183 ? 15.557 -3.592 -13.983 1.00 97.94 183 ASP A N 1
ATOM 1353 C CA . ASP A 1 183 ? 16.906 -3.768 -14.528 1.00 97.94 183 ASP A CA 1
ATOM 1354 C C . ASP A 1 183 ? 16.887 -4.717 -15.747 1.00 97.94 183 ASP A C 1
ATOM 1356 O O . ASP A 1 183 ? 17.529 -4.432 -16.760 1.00 97.94 183 ASP A O 1
ATOM 1360 N N . ALA A 1 184 ? 16.088 -5.792 -15.730 1.00 97.12 184 ALA A N 1
ATOM 1361 C CA . ALA A 1 184 ? 15.909 -6.672 -16.893 1.00 97.12 184 ALA A CA 1
ATOM 1362 C C . ALA A 1 184 ? 15.320 -5.935 -18.113 1.00 97.12 184 ALA A C 1
ATOM 1364 O O . ALA A 1 184 ? 15.789 -6.120 -19.239 1.00 97.12 184 ALA A O 1
ATOM 1365 N N . VAL A 1 185 ? 14.337 -5.061 -17.882 1.00 96.31 185 VAL A N 1
ATOM 1366 C CA . VAL A 1 185 ? 13.680 -4.235 -18.909 1.00 96.31 185 VAL A CA 1
ATOM 1367 C C . VAL A 1 185 ? 14.627 -3.198 -19.498 1.00 96.31 185 VAL A C 1
ATOM 1369 O O . VAL A 1 185 ? 14.646 -3.000 -20.710 1.00 96.31 185 VAL A O 1
ATOM 1372 N N . LEU A 1 186 ? 15.442 -2.547 -18.664 1.00 96.56 186 LEU A N 1
ATOM 1373 C CA . LEU A 1 186 ? 16.419 -1.560 -19.130 1.00 96.56 186 LEU A CA 1
ATOM 1374 C C . LEU A 1 186 ? 17.502 -2.170 -20.026 1.00 96.56 186 LEU A C 1
ATOM 1376 O O . LEU A 1 186 ? 18.045 -1.454 -20.867 1.00 96.56 186 LEU A O 1
ATOM 1380 N N . ASN A 1 187 ? 17.786 -3.463 -19.855 1.00 96.88 187 ASN A N 1
ATOM 1381 C CA . ASN A 1 187 ? 18.722 -4.218 -20.686 1.00 96.88 187 ASN A CA 1
ATOM 1382 C C . ASN A 1 187 ? 18.066 -4.834 -21.934 1.00 96.88 187 ASN A C 1
ATOM 1384 O O . ASN A 1 187 ? 18.768 -5.130 -22.893 1.00 96.88 187 ASN A O 1
ATOM 1388 N N . ASN A 1 188 ? 16.740 -5.019 -21.939 1.00 95.50 188 ASN A N 1
ATOM 1389 C CA . ASN A 1 188 ? 16.001 -5.670 -23.028 1.00 95.50 188 ASN A CA 1
ATOM 1390 C C . ASN A 1 188 ? 14.726 -4.885 -23.402 1.00 95.50 188 ASN A C 1
ATOM 1392 O O . ASN A 1 188 ? 13.615 -5.410 -23.277 1.00 95.50 188 ASN A O 1
ATOM 1396 N N . PRO A 1 189 ? 14.853 -3.626 -23.861 1.00 94.31 189 PRO A N 1
ATOM 1397 C CA . PRO A 1 189 ? 13.705 -2.750 -24.100 1.00 94.31 189 PRO A CA 1
ATOM 1398 C C . PRO A 1 189 ? 12.747 -3.264 -25.183 1.00 94.31 189 PRO A C 1
ATOM 1400 O O . PRO A 1 189 ? 11.558 -2.966 -25.127 1.00 94.31 189 PRO A O 1
ATOM 1403 N N . ASP A 1 190 ? 13.247 -4.030 -26.157 1.00 92.12 190 ASP A N 1
ATOM 1404 C CA . ASP A 1 190 ? 12.437 -4.555 -27.263 1.00 92.12 190 ASP A CA 1
ATOM 1405 C C . ASP A 1 190 ? 11.598 -5.779 -26.873 1.00 92.12 190 ASP A C 1
ATOM 1407 O O . ASP A 1 190 ? 10.560 -6.018 -27.486 1.00 92.12 190 ASP A O 1
ATOM 1411 N N . LEU A 1 191 ? 12.008 -6.527 -25.839 1.00 90.75 191 LEU A N 1
ATOM 1412 C CA . LEU A 1 191 ? 11.230 -7.655 -25.312 1.00 90.75 191 LEU A CA 1
ATOM 1413 C C . LEU A 1 191 ? 10.070 -7.190 -24.425 1.00 90.75 191 LEU A C 1
ATOM 1415 O O . LEU A 1 191 ? 9.044 -7.860 -24.354 1.00 90.75 191 LEU A O 1
ATOM 1419 N N . TYR A 1 192 ? 10.230 -6.039 -23.765 1.00 92.69 192 TYR A N 1
ATOM 1420 C CA . TYR A 1 192 ? 9.258 -5.491 -22.814 1.00 92.69 192 TYR A CA 1
ATOM 1421 C C . TYR A 1 192 ? 8.919 -4.029 -23.137 1.00 92.69 192 TYR A C 1
ATOM 1423 O O . TYR A 1 192 ? 9.171 -3.131 -22.322 1.00 92.69 192 TYR A O 1
ATOM 1431 N N . PRO A 1 193 ? 8.409 -3.743 -24.349 1.00 92.00 193 PRO A N 1
ATOM 1432 C CA . PRO A 1 193 ? 8.270 -2.378 -24.841 1.00 92.00 193 PRO A CA 1
ATOM 1433 C C . PRO A 1 193 ? 7.304 -1.538 -24.002 1.00 92.00 193 PRO A C 1
ATOM 1435 O O . PRO A 1 193 ? 7.544 -0.341 -23.810 1.00 92.00 193 PRO A O 1
ATOM 1438 N N . HIS A 1 194 ? 6.227 -2.127 -23.475 1.00 91.75 194 HIS A N 1
ATOM 1439 C CA . HIS A 1 194 ? 5.222 -1.373 -22.730 1.00 91.75 194 HIS A CA 1
ATOM 1440 C C . HIS A 1 194 ? 5.711 -1.024 -21.321 1.00 91.75 194 HIS A C 1
ATOM 1442 O O . HIS A 1 194 ? 5.534 0.107 -20.857 1.00 91.75 194 HIS A O 1
ATOM 1448 N N . PHE A 1 195 ? 6.374 -1.956 -20.644 1.00 93.62 195 PHE A N 1
ATOM 1449 C CA . PHE A 1 195 ? 6.933 -1.747 -19.319 1.00 93.62 195 PHE A CA 1
ATOM 1450 C C . PHE A 1 195 ? 8.193 -0.876 -19.382 1.00 93.62 195 PHE A C 1
ATOM 1452 O O . PHE A 1 195 ? 8.367 -0.006 -18.526 1.00 93.62 195 PHE A O 1
ATOM 1459 N N . TYR A 1 196 ? 8.996 -0.985 -20.446 1.00 94.75 196 TYR A N 1
ATOM 1460 C CA . TYR A 1 196 ? 10.086 -0.048 -20.728 1.00 94.75 196 TYR A CA 1
ATOM 1461 C C . TYR A 1 196 ? 9.568 1.382 -20.891 1.00 94.75 196 TYR A C 1
ATOM 1463 O O . TYR A 1 196 ? 10.042 2.290 -20.203 1.00 94.75 196 TYR A O 1
ATOM 1471 N N . ALA A 1 197 ? 8.561 1.592 -21.749 1.00 92.94 197 ALA A N 1
ATOM 1472 C CA . ALA A 1 197 ? 7.951 2.907 -21.956 1.00 92.94 197 ALA A CA 1
ATOM 1473 C C . ALA A 1 197 ? 7.395 3.488 -20.646 1.00 92.94 197 ALA A C 1
ATOM 1475 O O . ALA A 1 197 ? 7.555 4.675 -20.358 1.00 92.94 197 ALA A O 1
ATOM 1476 N N . PHE A 1 198 ? 6.792 2.641 -19.813 1.00 94.25 198 PHE A N 1
ATOM 1477 C CA . PHE A 1 198 ? 6.295 3.039 -18.505 1.00 94.25 198 PHE A CA 1
ATOM 1478 C C . PHE A 1 198 ? 7.404 3.470 -17.540 1.00 94.25 198 PHE A C 1
ATOM 1480 O O . PHE A 1 198 ? 7.304 4.546 -16.947 1.00 94.25 198 PHE A O 1
ATOM 1487 N N . LEU A 1 199 ? 8.440 2.648 -17.354 1.00 95.38 199 LEU A N 1
ATOM 1488 C CA . LEU A 1 199 ? 9.520 2.907 -16.395 1.00 95.38 199 LEU A CA 1
ATOM 1489 C C . LEU A 1 199 ? 10.374 4.109 -16.802 1.00 95.38 199 LEU A C 1
ATOM 1491 O O . LEU A 1 199 ? 10.853 4.861 -15.955 1.00 95.38 199 LEU A O 1
ATOM 1495 N N . THR A 1 200 ? 10.543 4.315 -18.105 1.00 94.75 200 THR A N 1
ATOM 1496 C CA . THR A 1 200 ? 11.363 5.398 -18.652 1.00 94.75 200 THR A CA 1
ATOM 1497 C C . THR A 1 200 ? 10.583 6.684 -18.924 1.00 94.75 200 THR A C 1
ATOM 1499 O O . THR A 1 200 ? 11.146 7.657 -19.436 1.00 94.75 200 THR A O 1
ATOM 1502 N N . ARG A 1 201 ? 9.305 6.753 -18.536 1.00 92.62 201 ARG A N 1
ATOM 1503 C CA . ARG A 1 201 ? 8.479 7.953 -18.709 1.00 92.62 201 ARG A CA 1
ATOM 1504 C C . ARG A 1 201 ? 9.130 9.186 -18.081 1.00 92.62 201 ARG A C 1
ATOM 1506 O O . ARG A 1 201 ? 9.658 9.132 -16.972 1.00 92.62 201 ARG A O 1
ATOM 1513 N N . GLY A 1 202 ? 9.098 10.311 -18.790 1.00 90.50 202 GLY A N 1
ATOM 1514 C CA . GLY A 1 202 ? 9.725 11.559 -18.344 1.00 90.50 202 GLY A CA 1
ATOM 1515 C C . GLY A 1 202 ? 11.254 11.623 -18.488 1.00 90.50 202 GLY A C 1
ATOM 1516 O O . GLY A 1 202 ? 11.837 12.616 -18.062 1.00 90.50 202 GLY A O 1
ATOM 1517 N N . SER A 1 203 ? 11.907 10.620 -19.090 1.00 91.00 203 SER A N 1
ATOM 1518 C CA . SER A 1 203 ? 13.347 10.664 -19.420 1.00 91.00 203 SER A CA 1
ATOM 1519 C C . SER A 1 203 ? 13.675 11.482 -20.679 1.00 91.00 203 SER A C 1
ATOM 1521 O O . SER A 1 203 ? 14.844 11.705 -20.989 1.00 91.00 203 SER A O 1
ATOM 1523 N N . GLY A 1 204 ? 12.658 11.949 -21.409 1.00 88.75 204 GLY A N 1
ATOM 1524 C CA . GLY A 1 204 ? 12.842 12.690 -22.655 1.00 88.75 204 GLY A CA 1
ATOM 1525 C C . GLY A 1 204 ? 13.479 11.823 -23.744 1.00 88.75 204 GLY A C 1
ATOM 1526 O O . GLY A 1 204 ? 13.083 10.678 -23.945 1.00 88.75 204 GLY A O 1
ATOM 1527 N N . ALA A 1 205 ? 14.470 12.367 -24.452 1.00 92.75 205 ALA A N 1
ATOM 1528 C CA . ALA A 1 205 ? 15.155 11.663 -25.538 1.00 92.75 205 ALA A CA 1
ATOM 1529 C C . ALA A 1 205 ? 16.105 10.548 -25.054 1.00 92.75 205 ALA A C 1
ATOM 1531 O O . ALA A 1 205 ? 16.465 9.676 -25.845 1.00 92.75 205 ALA A O 1
ATOM 1532 N N . ASP A 1 206 ? 16.511 10.554 -23.778 1.00 94.75 206 ASP A N 1
ATOM 1533 C CA . ASP A 1 206 ? 17.532 9.634 -23.265 1.00 94.75 206 ASP A CA 1
ATOM 1534 C C . ASP A 1 206 ? 17.105 8.164 -23.354 1.00 94.75 206 ASP A C 1
ATOM 1536 O O . ASP A 1 206 ? 17.923 7.324 -23.721 1.00 94.75 206 ASP A O 1
ATOM 1540 N N . ALA A 1 207 ? 15.839 7.833 -23.079 1.00 93.44 207 ALA A N 1
ATOM 1541 C CA . ALA A 1 207 ? 15.364 6.454 -23.211 1.00 93.44 207 ALA A CA 1
ATOM 1542 C C . ALA A 1 207 ? 15.359 5.982 -24.664 1.00 93.44 207 ALA A C 1
ATOM 1544 O O . ALA A 1 207 ? 15.872 4.911 -24.974 1.00 93.44 207 ALA A O 1
ATOM 1545 N N . THR A 1 208 ? 14.859 6.809 -25.580 1.00 92.44 208 THR A N 1
ATOM 1546 C CA . THR A 1 208 ? 14.872 6.487 -27.010 1.00 92.44 208 THR A CA 1
ATOM 1547 C C . THR A 1 208 ? 16.292 6.246 -27.512 1.00 92.44 208 THR A C 1
ATOM 1549 O O . THR A 1 208 ? 16.552 5.240 -28.164 1.00 92.44 208 THR A O 1
ATOM 1552 N N . LEU A 1 209 ? 17.230 7.125 -27.157 1.00 93.88 209 LEU A N 1
ATOM 1553 C CA . LEU A 1 209 ? 18.629 6.987 -27.551 1.00 93.88 209 LEU A CA 1
ATOM 1554 C C . LEU A 1 209 ? 19.311 5.776 -26.891 1.00 93.88 209 LEU A C 1
ATOM 1556 O O . LEU A 1 209 ? 20.162 5.147 -27.513 1.00 93.88 209 LEU A O 1
ATOM 1560 N N . TRP A 1 210 ? 18.955 5.435 -25.648 1.00 95.31 210 TRP A N 1
ATOM 1561 C CA . TRP A 1 210 ? 19.464 4.236 -24.973 1.00 95.31 210 TRP A CA 1
ATOM 1562 C C . TRP A 1 210 ? 18.965 2.958 -25.648 1.00 95.31 210 TRP A C 1
ATOM 1564 O O . TRP A 1 210 ? 19.749 2.053 -25.920 1.00 95.31 210 TRP A O 1
ATOM 1574 N N . ARG A 1 211 ? 17.677 2.908 -25.993 1.00 93.81 211 ARG A N 1
ATOM 1575 C CA . ARG A 1 211 ? 17.092 1.802 -26.751 1.00 93.81 211 ARG A CA 1
ATOM 1576 C C . ARG A 1 211 ? 17.765 1.632 -28.114 1.00 93.81 211 ARG A C 1
ATOM 1578 O O . ARG A 1 211 ? 18.144 0.518 -28.454 1.00 93.81 211 ARG A O 1
ATOM 1585 N N . SER A 1 212 ? 17.981 2.722 -28.857 1.00 94.12 212 SER A N 1
ATOM 1586 C CA . SER A 1 212 ? 18.689 2.672 -30.144 1.00 94.12 212 SER A CA 1
ATOM 1587 C C . SER A 1 212 ? 20.126 2.164 -30.006 1.00 94.12 212 SER A C 1
ATOM 1589 O O . SER A 1 212 ? 20.579 1.399 -30.852 1.00 94.12 212 SER A O 1
ATOM 1591 N N . TYR A 1 213 ? 20.829 2.550 -28.935 1.00 95.44 213 TYR A N 1
ATOM 1592 C CA . TYR A 1 213 ? 22.162 2.026 -28.629 1.00 95.44 213 TYR A CA 1
ATOM 1593 C C . TYR A 1 213 ? 22.137 0.506 -28.404 1.00 95.44 213 TYR A C 1
ATOM 1595 O O . TYR A 1 213 ? 22.975 -0.199 -28.953 1.00 95.44 213 TYR A O 1
ATOM 1603 N N . LEU A 1 214 ? 21.167 -0.014 -27.644 1.00 95.44 214 LEU A N 1
ATOM 1604 C CA . LEU A 1 214 ? 21.045 -1.457 -27.401 1.00 95.44 214 LEU A CA 1
ATOM 1605 C C . LEU A 1 214 ? 20.673 -2.249 -28.662 1.00 95.44 214 LEU A C 1
ATOM 1607 O O . LEU A 1 214 ? 21.118 -3.383 -28.811 1.00 95.44 214 LEU A O 1
ATOM 1611 N N . ALA A 1 215 ? 19.899 -1.657 -29.573 1.00 95.00 215 ALA A N 1
ATOM 1612 C CA . ALA A 1 215 ? 19.533 -2.288 -30.841 1.00 95.00 215 ALA A CA 1
ATOM 1613 C C . ALA A 1 215 ? 20.715 -2.399 -31.825 1.00 95.00 215 ALA A C 1
ATOM 1615 O O . ALA A 1 215 ? 20.761 -3.325 -32.632 1.00 95.00 215 ALA A O 1
ATOM 1616 N N . ALA A 1 216 ? 21.665 -1.461 -31.771 1.00 96.19 216 ALA A N 1
ATOM 1617 C CA . ALA A 1 216 ? 22.837 -1.427 -32.644 1.00 96.19 216 ALA A CA 1
ATOM 1618 C C . ALA A 1 216 ? 24.084 -0.940 -31.877 1.00 96.19 216 ALA A C 1
ATOM 1620 O O . ALA A 1 216 ? 24.540 0.189 -32.093 1.00 96.19 216 ALA A O 1
ATOM 1621 N N . PRO A 1 217 ? 24.641 -1.762 -30.967 1.00 94.75 217 PRO A N 1
ATOM 1622 C CA . PRO A 1 217 ? 25.778 -1.353 -30.159 1.00 94.75 217 PRO A CA 1
ATOM 1623 C C . PRO A 1 217 ? 27.020 -1.164 -31.046 1.00 94.75 217 PRO A C 1
ATOM 1625 O O . PRO A 1 217 ? 27.320 -2.019 -31.886 1.00 94.75 217 PRO A O 1
ATOM 1628 N N . PRO A 1 218 ? 27.770 -0.062 -30.885 1.00 95.38 218 PRO A N 1
ATOM 1629 C CA . PRO A 1 218 ? 28.983 0.172 -31.653 1.00 95.38 218 PRO A CA 1
ATOM 1630 C C . PRO A 1 218 ? 30.052 -0.874 -31.309 1.00 95.38 218 PRO A C 1
ATOM 1632 O O . PRO A 1 218 ? 30.249 -1.221 -30.145 1.00 95.38 218 PRO A O 1
ATOM 1635 N N . ALA A 1 219 ? 30.812 -1.320 -32.314 1.00 96.50 219 ALA A N 1
ATOM 1636 C CA . ALA A 1 219 ? 31.880 -2.312 -32.133 1.00 96.50 219 ALA A CA 1
ATOM 1637 C C . ALA A 1 219 ? 32.982 -1.860 -31.152 1.00 96.50 219 ALA A C 1
ATOM 1639 O O . ALA A 1 219 ? 33.635 -2.691 -30.528 1.00 96.50 219 ALA A O 1
ATOM 1640 N N . ALA A 1 220 ? 33.170 -0.545 -30.991 1.00 95.75 220 ALA A N 1
ATOM 1641 C CA . ALA A 1 220 ? 34.129 0.043 -30.057 1.00 95.75 220 ALA A CA 1
ATOM 1642 C C . ALA A 1 220 ? 33.688 -0.023 -28.576 1.00 95.75 220 ALA A C 1
ATOM 1644 O O . ALA A 1 220 ? 34.460 0.360 -27.698 1.00 95.75 220 ALA A O 1
ATOM 1645 N N . GLY A 1 221 ? 32.471 -0.498 -28.289 1.00 95.12 221 GLY A N 1
ATOM 1646 C CA . GLY A 1 221 ? 31.900 -0.535 -26.942 1.00 95.12 221 GLY A CA 1
ATOM 1647 C C . GLY A 1 221 ? 31.234 0.783 -26.509 1.00 95.12 221 GLY A C 1
ATOM 1648 O O . GLY A 1 221 ? 31.137 1.725 -27.299 1.00 95.12 221 GLY A O 1
ATOM 1649 N N . PRO A 1 222 ? 30.734 0.857 -25.258 1.00 95.31 222 PRO A N 1
ATOM 1650 C CA . PRO A 1 222 ? 29.988 2.011 -24.764 1.00 95.31 222 PRO A CA 1
ATOM 1651 C C . PRO A 1 222 ? 30.869 3.256 -24.673 1.00 95.31 222 PRO A C 1
ATOM 1653 O O . PRO A 1 222 ? 31.927 3.246 -24.040 1.00 95.31 222 PRO A O 1
ATOM 1656 N N . THR A 1 223 ? 30.399 4.369 -25.233 1.00 96.81 223 THR A N 1
ATOM 1657 C CA . THR A 1 223 ? 31.045 5.664 -25.008 1.00 96.81 223 THR A CA 1
ATOM 1658 C C . THR A 1 223 ? 30.699 6.208 -23.615 1.00 96.81 223 THR A C 1
ATOM 1660 O O . THR A 1 223 ? 29.743 5.773 -22.959 1.00 96.81 223 THR A O 1
ATOM 1663 N N . LYS A 1 224 ? 31.434 7.235 -23.161 1.00 96.94 224 LYS A N 1
ATOM 1664 C CA . LYS A 1 224 ? 31.074 7.979 -21.940 1.00 96.94 224 LYS A CA 1
ATOM 1665 C C . LYS A 1 224 ? 29.647 8.532 -22.022 1.00 96.94 224 LYS A C 1
ATOM 1667 O O . LYS A 1 224 ? 28.899 8.449 -21.055 1.00 96.94 224 LYS A O 1
ATOM 1672 N N . GLN A 1 225 ? 29.257 9.047 -23.189 1.00 96.75 225 GLN A N 1
ATOM 1673 C CA . GLN A 1 225 ? 27.926 9.608 -23.399 1.00 96.75 225 GLN A CA 1
ATOM 1674 C C . GLN A 1 225 ? 26.823 8.551 -23.244 1.00 96.75 225 GLN A C 1
ATOM 1676 O O . GLN A 1 225 ? 25.769 8.857 -22.682 1.00 96.75 225 GLN A O 1
ATOM 1681 N N . ASP A 1 226 ? 27.065 7.318 -23.694 1.00 96.19 226 ASP A N 1
ATOM 1682 C CA . ASP A 1 226 ? 26.116 6.208 -23.541 1.00 96.19 226 ASP A CA 1
ATOM 1683 C C . ASP A 1 226 ? 25.987 5.784 -22.076 1.00 96.19 226 ASP A C 1
ATOM 1685 O O . ASP A 1 226 ? 24.877 5.587 -21.579 1.00 96.19 226 ASP A O 1
ATOM 1689 N N . SER A 1 227 ? 27.110 5.747 -21.356 1.00 96.38 227 SER A N 1
ATOM 1690 C CA . SER A 1 227 ? 27.141 5.457 -19.917 1.00 96.38 227 SER A CA 1
ATOM 1691 C C . SER A 1 227 ? 26.398 6.524 -19.106 1.00 96.38 227 SER A C 1
ATOM 1693 O O . SER A 1 227 ? 25.575 6.198 -18.249 1.00 96.38 227 SER A O 1
ATOM 1695 N N . ASP A 1 228 ? 26.618 7.804 -19.419 1.00 97.88 228 ASP A N 1
ATOM 1696 C CA . ASP A 1 228 ? 25.933 8.928 -18.776 1.00 97.88 228 ASP A CA 1
ATOM 1697 C C . ASP A 1 228 ? 24.423 8.902 -19.063 1.00 97.88 228 ASP A C 1
ATOM 1699 O O . ASP A 1 228 ? 23.608 9.175 -18.178 1.00 97.88 228 ASP A O 1
ATOM 1703 N N . ARG A 1 229 ? 24.031 8.549 -20.294 1.00 96.44 229 ARG A N 1
ATOM 1704 C CA . ARG A 1 229 ? 22.627 8.396 -20.699 1.00 96.44 229 ARG A CA 1
ATOM 1705 C C . ARG A 1 229 ? 21.946 7.275 -19.920 1.00 96.44 229 ARG A C 1
ATOM 1707 O O . ARG A 1 229 ? 20.892 7.508 -19.327 1.00 96.44 229 ARG A O 1
ATOM 1714 N N . TYR A 1 230 ? 22.563 6.096 -19.862 1.00 97.06 230 TYR A N 1
ATOM 1715 C CA . TYR A 1 230 ? 22.069 4.984 -19.052 1.00 97.06 230 TYR A CA 1
ATOM 1716 C C . TYR A 1 230 ? 21.939 5.382 -17.577 1.00 97.06 230 TYR A C 1
ATOM 1718 O O . TYR A 1 230 ? 20.899 5.151 -16.961 1.00 97.06 230 TYR A O 1
ATOM 1726 N N . GLY A 1 231 ? 22.947 6.069 -17.028 1.00 97.88 231 GLY A N 1
ATOM 1727 C CA . GLY A 1 231 ? 22.931 6.580 -15.659 1.00 97.88 231 GLY A CA 1
ATOM 1728 C C . GLY A 1 231 ? 21.735 7.494 -15.371 1.00 97.88 231 GLY A C 1
ATOM 1729 O O . GLY A 1 231 ? 21.072 7.328 -14.344 1.00 97.88 231 GLY A O 1
ATOM 1730 N N . ARG A 1 232 ? 21.403 8.419 -16.284 1.00 97.62 232 ARG A N 1
ATOM 1731 C CA . ARG A 1 232 ? 20.233 9.307 -16.146 1.00 97.62 232 ARG A CA 1
ATOM 1732 C C . ARG A 1 232 ? 18.910 8.546 -16.206 1.00 97.62 232 ARG A C 1
ATOM 1734 O O . ARG A 1 232 ? 18.059 8.763 -15.340 1.00 97.62 232 ARG A O 1
ATOM 1741 N N . VAL A 1 233 ? 18.752 7.631 -17.165 1.00 96.50 233 VAL A N 1
ATOM 1742 C CA . VAL A 1 233 ? 17.547 6.789 -17.285 1.00 96.50 233 VAL A CA 1
ATOM 1743 C C . VAL A 1 233 ? 17.362 5.944 -16.025 1.00 96.50 233 VAL A C 1
ATOM 1745 O O . VAL A 1 233 ? 16.302 5.989 -15.400 1.00 96.50 233 VAL A O 1
ATOM 1748 N N . ARG A 1 234 ? 18.410 5.243 -15.584 1.00 97.69 234 ARG A N 1
ATOM 1749 C CA . ARG A 1 234 ? 18.376 4.390 -14.391 1.00 97.69 234 ARG A CA 1
ATOM 1750 C C . ARG A 1 234 ? 18.072 5.182 -13.121 1.00 97.69 234 ARG A C 1
ATOM 1752 O O . ARG A 1 234 ? 17.272 4.743 -12.297 1.00 97.69 234 ARG A O 1
ATOM 1759 N N . MET A 1 235 ? 18.667 6.364 -12.957 1.00 97.81 235 MET A N 1
ATOM 1760 C CA . MET A 1 235 ? 18.392 7.230 -11.806 1.00 97.81 235 MET A CA 1
ATOM 1761 C C . MET A 1 235 ? 16.929 7.686 -11.777 1.00 97.81 235 MET A C 1
ATOM 1763 O O . MET A 1 235 ? 16.321 7.722 -10.706 1.00 97.81 235 MET A O 1
ATOM 1767 N N . LEU A 1 236 ? 16.348 8.018 -12.933 1.00 95.81 236 LEU A N 1
ATOM 1768 C CA . LEU A 1 236 ? 14.936 8.379 -13.026 1.00 95.81 236 LEU A CA 1
ATOM 1769 C C . LEU A 1 236 ? 14.032 7.202 -12.641 1.00 95.81 236 LEU A C 1
ATOM 1771 O O . LEU A 1 236 ? 13.147 7.378 -11.805 1.00 95.81 236 LEU A O 1
ATOM 1775 N N . VAL A 1 237 ? 14.285 6.017 -13.202 1.00 96.50 237 VAL A N 1
ATOM 1776 C CA . VAL A 1 237 ? 13.544 4.780 -12.903 1.00 96.50 237 VAL A CA 1
ATOM 1777 C C . VAL A 1 237 ? 13.587 4.492 -11.405 1.00 96.50 237 VAL A C 1
ATOM 1779 O O . VAL A 1 237 ? 12.543 4.322 -10.779 1.00 96.50 237 VAL A O 1
ATOM 1782 N N . ARG A 1 238 ? 14.776 4.555 -10.792 1.00 97.81 238 ARG A N 1
ATOM 1783 C CA . ARG A 1 238 ? 14.948 4.375 -9.346 1.00 97.81 238 ARG A CA 1
ATOM 1784 C C . ARG A 1 238 ? 14.088 5.344 -8.536 1.00 97.81 238 ARG A C 1
ATOM 1786 O O . ARG A 1 238 ? 13.365 4.909 -7.650 1.00 97.81 238 ARG A O 1
ATOM 1793 N N . ARG A 1 239 ? 14.086 6.637 -8.877 1.00 97.44 239 ARG A N 1
ATOM 1794 C CA . ARG A 1 239 ? 13.246 7.639 -8.191 1.00 97.44 239 ARG A CA 1
ATOM 1795 C C . ARG A 1 239 ? 11.751 7.334 -8.316 1.00 97.44 239 ARG A C 1
ATOM 1797 O O . ARG A 1 239 ? 11.004 7.578 -7.372 1.00 97.44 239 ARG A O 1
ATOM 1804 N N . GLN A 1 240 ? 11.302 6.819 -9.462 1.00 95.56 240 GLN A N 1
ATOM 1805 C CA . GLN A 1 240 ? 9.905 6.415 -9.645 1.00 95.56 240 GLN A CA 1
ATOM 1806 C C . GLN A 1 240 ? 9.545 5.204 -8.779 1.00 95.56 240 GLN A C 1
ATOM 1808 O O . GLN A 1 240 ? 8.476 5.196 -8.167 1.00 95.56 240 GLN A O 1
ATOM 1813 N N . LEU A 1 241 ? 10.436 4.213 -8.698 1.00 97.06 241 LEU A N 1
ATOM 1814 C CA . LEU A 1 241 ? 10.265 3.040 -7.840 1.00 97.06 241 LEU A CA 1
ATOM 1815 C C . LEU A 1 241 ? 10.272 3.417 -6.354 1.00 97.06 241 LEU A C 1
ATOM 1817 O O . LEU A 1 241 ? 9.401 2.962 -5.618 1.00 97.06 241 LEU A O 1
ATOM 1821 N N . ASP A 1 242 ? 11.171 4.308 -5.929 1.00 97.50 242 ASP A N 1
ATOM 1822 C CA . ASP A 1 242 ? 11.237 4.809 -4.550 1.00 97.50 242 ASP A CA 1
ATOM 1823 C C . ASP A 1 242 ? 9.953 5.567 -4.167 1.00 97.50 242 ASP A C 1
ATOM 1825 O O . ASP A 1 242 ? 9.409 5.391 -3.070 1.00 97.50 242 ASP A O 1
ATOM 1829 N N . ALA A 1 243 ? 9.425 6.389 -5.083 1.00 95.69 243 ALA A N 1
ATOM 1830 C CA . ALA A 1 243 ? 8.155 7.084 -4.889 1.00 95.69 243 ALA A CA 1
ATOM 1831 C C . ALA A 1 243 ? 6.987 6.093 -4.774 1.00 95.69 243 ALA A C 1
ATOM 1833 O O . ALA A 1 243 ? 6.184 6.199 -3.845 1.00 95.69 243 ALA A O 1
ATOM 1834 N N . PHE A 1 244 ? 6.917 5.100 -5.667 1.00 96.06 244 PHE A N 1
ATOM 1835 C CA . PHE A 1 244 ? 5.902 4.049 -5.617 1.00 96.06 244 PHE A CA 1
ATOM 1836 C C . PHE A 1 244 ? 5.973 3.247 -4.311 1.00 96.06 244 PHE A C 1
ATOM 1838 O O . PHE A 1 244 ? 4.945 3.067 -3.656 1.00 96.06 244 PHE A O 1
ATOM 1845 N N . GLN A 1 245 ? 7.169 2.834 -3.884 1.00 96.75 245 GLN A N 1
ATOM 1846 C CA . GLN A 1 245 ? 7.389 2.136 -2.617 1.00 96.75 245 GLN A CA 1
ATOM 1847 C C . GLN A 1 245 ? 6.926 2.981 -1.432 1.00 96.75 245 GLN A C 1
ATOM 1849 O O . GLN A 1 245 ? 6.174 2.498 -0.590 1.00 96.75 245 GLN A O 1
ATOM 1854 N N . THR A 1 246 ? 7.331 4.251 -1.379 1.00 96.06 246 THR A N 1
ATOM 1855 C CA . THR A 1 246 ? 6.976 5.160 -0.282 1.00 96.06 246 THR A CA 1
ATOM 1856 C C . THR A 1 246 ? 5.464 5.344 -0.179 1.00 96.06 246 THR A C 1
ATOM 1858 O O . THR A 1 246 ? 4.902 5.247 0.914 1.00 96.06 246 THR A O 1
ATOM 1861 N N . VAL A 1 247 ? 4.791 5.583 -1.310 1.00 94.12 247 VAL A N 1
ATOM 1862 C CA . VAL A 1 247 ? 3.332 5.737 -1.352 1.00 94.12 247 VAL A CA 1
ATOM 1863 C C . VAL A 1 247 ? 2.647 4.438 -0.938 1.00 94.12 247 VAL A C 1
ATOM 1865 O O . VAL A 1 247 ? 1.765 4.475 -0.085 1.00 94.12 247 VAL A O 1
ATOM 1868 N N . THR A 1 248 ? 3.072 3.297 -1.482 1.00 94.50 248 THR A N 1
ATOM 1869 C CA . THR A 1 248 ? 2.472 1.984 -1.198 1.00 94.50 248 THR A CA 1
ATOM 1870 C C . THR A 1 248 ? 2.623 1.599 0.275 1.00 94.50 248 THR A C 1
ATOM 1872 O O . THR A 1 248 ? 1.651 1.193 0.908 1.00 94.50 248 THR A O 1
ATOM 1875 N N . THR A 1 249 ? 3.805 1.788 0.866 1.00 95.56 249 THR A N 1
ATOM 1876 C CA . THR A 1 249 ? 4.044 1.489 2.286 1.00 95.56 249 THR A CA 1
ATOM 1877 C C . THR A 1 249 ? 3.168 2.352 3.190 1.00 95.56 249 THR A C 1
ATOM 1879 O O . THR A 1 249 ? 2.403 1.810 3.987 1.00 95.56 249 THR A O 1
ATOM 1882 N N . ARG A 1 250 ? 3.195 3.682 3.018 1.00 93.12 250 ARG A N 1
ATOM 1883 C CA . ARG A 1 250 ? 2.394 4.600 3.851 1.00 93.12 250 ARG A CA 1
ATOM 1884 C C . ARG A 1 250 ? 0.903 4.307 3.749 1.00 93.12 250 ARG A C 1
ATOM 1886 O O . ARG A 1 250 ? 0.201 4.242 4.745 1.00 93.12 250 ARG A O 1
ATOM 1893 N N . ARG A 1 251 ? 0.419 4.053 2.535 1.00 90.81 251 ARG A N 1
ATOM 1894 C CA . ARG A 1 251 ? -0.982 3.707 2.273 1.00 90.81 251 ARG A CA 1
ATOM 1895 C C . ARG A 1 251 ? -1.408 2.411 2.953 1.00 90.81 251 ARG A C 1
ATOM 1897 O O . ARG A 1 251 ? -2.538 2.317 3.426 1.00 90.81 251 ARG A O 1
ATOM 1904 N N . TRP A 1 252 ? -0.541 1.405 2.956 1.00 92.50 252 TRP A N 1
ATOM 1905 C CA . TRP A 1 252 ? -0.796 0.146 3.646 1.00 92.50 252 TRP A CA 1
ATOM 1906 C C . TRP A 1 252 ? -0.848 0.335 5.166 1.00 92.50 252 TRP A C 1
ATOM 1908 O O . TRP A 1 252 ? -1.720 -0.229 5.829 1.00 92.50 252 TRP A O 1
ATOM 1918 N N . GLU A 1 253 ? 0.057 1.141 5.720 1.00 91.12 253 GLU A N 1
ATOM 1919 C CA . GLU A 1 253 ? 0.074 1.513 7.138 1.00 91.12 253 GLU A CA 1
ATOM 1920 C C . GLU A 1 253 ? -1.195 2.274 7.532 1.00 91.12 253 GLU A C 1
ATOM 1922 O O . GLU A 1 253 ? -1.889 1.842 8.454 1.00 91.12 253 GLU A O 1
ATOM 1927 N N . ASP A 1 254 ? -1.565 3.308 6.770 1.00 89.62 254 ASP A N 1
ATOM 1928 C CA . ASP A 1 254 ? -2.795 4.083 6.965 1.00 89.62 254 ASP A CA 1
ATOM 1929 C C . ASP A 1 254 ? -4.028 3.171 6.953 1.00 89.62 254 ASP A C 1
ATOM 1931 O O . ASP A 1 254 ? -4.899 3.265 7.819 1.00 89.62 254 ASP A O 1
ATOM 1935 N N . LEU A 1 255 ? -4.104 2.246 5.988 1.00 88.44 255 LEU A N 1
ATOM 1936 C CA . LEU A 1 255 ? -5.215 1.305 5.873 1.00 88.44 255 LEU A CA 1
ATOM 1937 C C . LEU A 1 255 ? -5.291 0.371 7.089 1.00 88.44 255 LEU A C 1
ATOM 1939 O O . LEU A 1 255 ? -6.378 0.141 7.618 1.00 88.44 255 LEU A O 1
ATOM 1943 N N . ASN A 1 256 ? -4.155 -0.156 7.555 1.00 88.81 256 ASN A N 1
ATOM 1944 C CA . ASN A 1 256 ? -4.115 -0.984 8.761 1.00 88.81 256 ASN A CA 1
ATOM 1945 C C . ASN A 1 256 ? -4.531 -0.194 10.004 1.00 88.81 256 ASN A C 1
ATOM 1947 O O . ASN A 1 256 ? -5.253 -0.731 10.843 1.00 88.81 256 ASN A O 1
ATOM 1951 N N . GLN A 1 257 ? -4.100 1.062 10.120 1.00 88.25 257 GLN A N 1
ATOM 1952 C CA . GLN A 1 257 ? -4.475 1.929 11.230 1.00 88.25 257 GLN A CA 1
ATOM 1953 C C . GLN A 1 257 ? -5.982 2.202 11.227 1.00 88.25 257 GLN A C 1
ATOM 1955 O O . GLN A 1 257 ? -6.627 2.059 12.264 1.00 88.25 257 GLN A O 1
ATOM 1960 N N . TRP A 1 258 ? -6.569 2.505 10.067 1.00 88.38 258 TRP A N 1
ATOM 1961 C CA . TRP A 1 258 ? -8.016 2.676 9.919 1.00 88.38 258 TRP A CA 1
ATOM 1962 C C . TRP A 1 258 ? -8.805 1.431 10.313 1.00 88.38 258 TRP A C 1
ATOM 1964 O O . TRP A 1 258 ? -9.764 1.536 11.076 1.00 88.38 258 TRP A O 1
ATOM 1974 N N . TRP A 1 259 ? -8.389 0.252 9.846 1.00 88.00 259 TRP A N 1
ATOM 1975 C CA . TRP A 1 259 ? -9.040 -1.002 10.227 1.00 88.00 259 TRP A CA 1
ATOM 1976 C C . TRP A 1 259 ? -8.903 -1.302 11.715 1.00 88.00 259 TRP A C 1
ATOM 1978 O O . TRP A 1 259 ? -9.868 -1.756 12.320 1.00 88.00 259 TRP A O 1
ATOM 1988 N N . ALA A 1 260 ? -7.746 -1.021 12.316 1.00 88.12 260 ALA A N 1
ATOM 1989 C CA . ALA A 1 260 ? -7.558 -1.182 13.752 1.00 88.12 260 ALA A CA 1
ATOM 1990 C C . ALA A 1 260 ? -8.491 -0.256 14.546 1.00 88.12 260 ALA A C 1
ATOM 1992 O O . ALA A 1 260 ? -9.125 -0.708 15.496 1.00 88.12 260 ALA A O 1
ATOM 1993 N N . MET A 1 261 ? -8.631 1.007 14.127 1.00 89.31 261 MET A N 1
ATOM 1994 C CA . MET A 1 261 ? -9.542 1.955 14.773 1.00 89.31 261 MET A CA 1
ATOM 1995 C C . MET A 1 261 ? -11.004 1.525 14.643 1.00 89.31 261 MET A C 1
ATOM 1997 O O . MET A 1 261 ? -11.727 1.502 15.636 1.00 89.31 261 MET A O 1
ATOM 2001 N N . LEU A 1 262 ? -11.432 1.146 13.436 1.00 89.44 262 LEU A N 1
ATOM 2002 C CA . LEU A 1 262 ? -12.804 0.713 13.169 1.00 89.44 262 LEU A CA 1
ATOM 2003 C C . LEU A 1 262 ? -13.148 -0.566 13.935 1.00 89.44 262 LEU A C 1
ATOM 2005 O O . LEU A 1 262 ? -14.209 -0.653 14.548 1.00 89.44 262 LEU A O 1
ATOM 2009 N N . LEU A 1 263 ? -12.245 -1.547 13.929 1.00 89.81 263 LEU A N 1
ATOM 2010 C CA . LEU A 1 263 ? -12.456 -2.812 14.620 1.00 89.81 263 LEU A CA 1
ATOM 2011 C C . LEU A 1 263 ? -12.427 -2.630 16.143 1.00 89.81 263 LEU A C 1
ATOM 2013 O O . LEU A 1 263 ? -13.259 -3.209 16.833 1.00 89.81 263 LEU A O 1
ATOM 2017 N N . GLY A 1 264 ? -11.529 -1.790 16.665 1.00 88.88 264 GLY A N 1
ATOM 2018 C CA . GLY A 1 264 ? -11.505 -1.432 18.084 1.00 88.88 264 GLY A CA 1
ATOM 2019 C C . GLY A 1 264 ? -12.783 -0.726 18.523 1.00 88.88 264 GLY A C 1
ATOM 2020 O O . GLY A 1 264 ? -13.357 -1.091 19.548 1.00 88.88 264 GLY A O 1
ATOM 2021 N N . ALA A 1 265 ? -13.281 0.216 17.717 1.00 90.94 265 ALA A N 1
ATOM 2022 C CA . ALA A 1 265 ? -14.557 0.871 17.980 1.00 90.94 265 ALA A CA 1
ATOM 2023 C C . ALA A 1 265 ? -15.711 -0.134 17.980 1.00 90.94 265 ALA A C 1
ATOM 2025 O O . ALA A 1 265 ? -16.534 -0.115 18.887 1.00 90.94 265 ALA A O 1
ATOM 2026 N N . LEU A 1 266 ? -15.750 -1.050 17.011 1.00 92.81 266 LEU A N 1
ATOM 2027 C CA . LEU A 1 266 ? -16.785 -2.078 16.940 1.00 92.81 266 LEU A CA 1
ATOM 2028 C C . LEU A 1 266 ? -16.755 -3.013 18.158 1.00 92.81 266 LEU A C 1
ATOM 2030 O O . LEU A 1 266 ? -17.801 -3.276 18.742 1.00 92.81 266 LEU A O 1
ATOM 2034 N N . ILE A 1 267 ? -15.577 -3.489 18.568 1.00 90.31 267 ILE A N 1
ATOM 2035 C CA . ILE A 1 267 ? -15.441 -4.371 19.737 1.00 90.31 267 ILE A CA 1
ATOM 2036 C C . ILE A 1 267 ? -15.891 -3.656 21.011 1.00 90.31 267 ILE A C 1
ATOM 2038 O O . ILE A 1 267 ? -16.660 -4.222 21.784 1.00 90.31 267 ILE A O 1
ATOM 2042 N N . LEU A 1 268 ? -15.456 -2.411 21.225 1.00 89.12 268 LEU A N 1
ATOM 2043 C CA . LEU A 1 268 ? -15.862 -1.640 22.402 1.00 89.12 268 LEU A CA 1
ATOM 2044 C C . LEU A 1 268 ? -17.345 -1.309 22.387 1.00 89.12 268 LEU A C 1
ATOM 2046 O O . LEU A 1 268 ? -17.984 -1.368 23.430 1.00 89.12 268 LEU A O 1
ATOM 2050 N N . PHE A 1 269 ? -17.902 -0.996 21.219 1.00 91.44 269 PHE A N 1
ATOM 2051 C CA . PHE A 1 269 ? -19.338 -0.813 21.071 1.00 91.44 269 PHE A CA 1
ATOM 2052 C C . PHE A 1 269 ? -20.080 -2.068 21.525 1.00 91.44 269 PHE A C 1
ATOM 2054 O O . PHE A 1 269 ? -20.977 -1.975 22.358 1.00 91.44 269 PHE A O 1
ATOM 2061 N N . VAL A 1 270 ? -19.653 -3.246 21.056 1.00 90.12 270 VAL A N 1
ATOM 2062 C CA . VAL A 1 270 ? -20.250 -4.518 21.471 1.00 90.12 270 VAL A CA 1
ATOM 2063 C C . VAL A 1 270 ? -20.122 -4.738 22.974 1.00 90.12 270 VAL A C 1
ATOM 2065 O O . VAL A 1 270 ? -21.120 -5.022 23.632 1.00 90.12 270 VAL A O 1
ATOM 2068 N N . ALA A 1 271 ? -18.933 -4.524 23.534 1.00 89.12 271 ALA A N 1
ATOM 2069 C CA . ALA A 1 271 ? -18.695 -4.661 24.965 1.00 89.12 271 ALA A CA 1
ATOM 2070 C C . ALA A 1 271 ? -19.574 -3.713 25.799 1.00 89.12 271 ALA A C 1
ATOM 2072 O O . ALA A 1 271 ? -20.157 -4.140 26.791 1.00 89.12 271 ALA A O 1
ATOM 2073 N N . PHE A 1 272 ? -19.722 -2.451 25.389 1.00 89.19 272 PHE A N 1
ATOM 2074 C CA . PHE A 1 272 ? -20.550 -1.473 26.096 1.00 89.19 272 PHE A CA 1
ATOM 2075 C C . PHE A 1 272 ? -22.043 -1.760 25.984 1.00 89.19 272 PHE A C 1
ATOM 2077 O O . PHE A 1 272 ? -22.757 -1.575 26.964 1.00 89.19 272 PHE A O 1
ATOM 2084 N N . VAL A 1 273 ? -22.518 -2.231 24.827 1.00 91.06 273 VAL A N 1
ATOM 2085 C CA . VAL A 1 273 ? -23.905 -2.694 24.690 1.00 91.06 273 VAL A CA 1
ATOM 2086 C C . VAL A 1 273 ? -24.153 -3.836 25.671 1.00 91.06 273 VAL A C 1
ATOM 2088 O O . VAL A 1 273 ? -25.115 -3.786 26.423 1.00 91.06 273 VAL A O 1
ATOM 2091 N N . MET A 1 274 ? -23.265 -4.830 25.724 1.00 89.06 274 MET A N 1
ATOM 2092 C CA . MET A 1 274 ? -23.414 -5.965 26.638 1.00 89.06 274 MET A CA 1
ATOM 2093 C C . MET A 1 274 ? -23.331 -5.548 28.110 1.00 89.06 274 MET A C 1
ATOM 2095 O O . MET A 1 274 ? -24.103 -6.040 28.925 1.00 89.06 274 MET A O 1
ATOM 2099 N N . ALA A 1 275 ? -22.445 -4.609 28.444 1.00 88.12 275 ALA A N 1
ATOM 2100 C CA . ALA A 1 275 ? -22.303 -4.072 29.795 1.00 88.12 275 ALA A CA 1
ATOM 2101 C C . ALA A 1 275 ? -23.497 -3.206 30.240 1.00 88.12 275 ALA A C 1
ATOM 2103 O O . ALA A 1 275 ? -23.643 -2.946 31.431 1.00 88.12 275 ALA A O 1
ATOM 2104 N N . ALA A 1 276 ? -24.353 -2.762 29.313 1.00 89.25 276 ALA A N 1
ATOM 2105 C CA . ALA A 1 276 ? -25.595 -2.064 29.641 1.00 89.25 276 ALA A CA 1
ATOM 2106 C C . ALA A 1 276 ? -26.703 -3.012 30.145 1.00 89.25 276 ALA A C 1
ATOM 2108 O O . ALA A 1 276 ? -27.757 -2.541 30.573 1.00 89.25 276 ALA A O 1
ATOM 2109 N N . ASP A 1 277 ? -26.496 -4.335 30.098 1.00 89.88 277 ASP A N 1
ATOM 2110 C CA . ASP A 1 277 ? -27.393 -5.303 30.728 1.00 89.88 277 ASP A CA 1
ATOM 2111 C C . ASP A 1 277 ? -27.327 -5.166 32.264 1.00 89.88 277 ASP A C 1
ATOM 2113 O O . ASP A 1 277 ? -26.278 -5.428 32.856 1.00 89.88 277 ASP A O 1
ATOM 2117 N N . PRO A 1 278 ? -28.431 -4.820 32.954 1.00 85.44 278 PRO A N 1
ATOM 2118 C CA . PRO A 1 278 ? -28.440 -4.701 34.414 1.00 85.44 278 PRO A CA 1
ATOM 2119 C C . PRO A 1 278 ? -28.116 -6.021 35.135 1.00 85.44 278 PRO A C 1
ATOM 2121 O O . PRO A 1 278 ? -27.741 -5.999 36.304 1.00 85.44 278 PRO A O 1
ATOM 2124 N N . GLY A 1 279 ? -28.247 -7.169 34.458 1.00 86.69 279 GLY A N 1
ATOM 2125 C CA . GLY A 1 279 ? -27.878 -8.484 34.990 1.00 86.69 279 GLY A CA 1
ATOM 2126 C C . GLY A 1 279 ? -26.412 -8.879 34.779 1.00 86.69 279 GLY A C 1
ATOM 2127 O O . GLY A 1 279 ? -26.021 -9.951 35.235 1.00 86.69 279 GLY A O 1
ATOM 2128 N N . PHE A 1 280 ? -25.598 -8.049 34.113 1.00 84.25 280 PHE A N 1
ATOM 2129 C CA . PHE A 1 280 ? -24.251 -8.423 33.659 1.00 84.25 280 PHE A CA 1
ATOM 2130 C C . PHE A 1 280 ? -23.321 -8.894 34.789 1.00 84.25 280 PHE A C 1
ATOM 2132 O O . PHE A 1 280 ? -22.509 -9.790 34.585 1.00 84.25 280 PHE A O 1
ATOM 2139 N N . ALA A 1 281 ? -23.439 -8.312 35.987 1.00 81.88 281 ALA A N 1
ATOM 2140 C CA . ALA A 1 281 ? -22.557 -8.611 37.119 1.00 81.88 281 ALA A CA 1
ATOM 2141 C C . ALA A 1 281 ? -23.012 -9.799 37.993 1.00 81.88 281 ALA A C 1
ATOM 2143 O O . ALA A 1 281 ? -22.240 -10.258 38.831 1.00 81.88 281 ALA A O 1
ATOM 2144 N N . GLY A 1 282 ? -24.260 -10.264 37.849 1.00 77.50 282 GLY A N 1
ATOM 2145 C CA . GLY A 1 282 ? -24.900 -11.164 38.820 1.00 77.50 282 GLY A CA 1
ATOM 2146 C C . GLY A 1 282 ? -25.162 -12.594 38.341 1.00 77.50 282 GLY A C 1
ATOM 2147 O O . GLY A 1 282 ? -25.489 -13.451 39.157 1.00 77.50 282 GLY A O 1
ATOM 2148 N N . GLU A 1 283 ? -25.034 -12.870 37.044 1.00 80.25 283 GLU A N 1
ATOM 2149 C CA . GLU A 1 283 ? -25.333 -14.177 36.448 1.00 80.25 283 GLU A CA 1
ATOM 2150 C C . GLU A 1 283 ? -24.122 -14.728 35.673 1.00 80.25 283 GLU A C 1
ATOM 2152 O O . GLU A 1 283 ? -23.185 -13.998 35.347 1.00 80.25 283 GLU A O 1
ATOM 2157 N N . ALA A 1 284 ? -24.131 -16.029 35.355 1.00 82.94 284 ALA A N 1
ATOM 2158 C CA . ALA A 1 284 ? -23.158 -16.590 34.421 1.00 82.94 284 ALA A CA 1
ATOM 2159 C C . ALA A 1 284 ? -23.237 -15.841 33.078 1.00 82.94 284 ALA A C 1
ATOM 2161 O O . ALA A 1 284 ? -24.326 -15.630 32.544 1.00 82.94 284 ALA A O 1
ATOM 2162 N N . PHE A 1 285 ? -22.083 -15.435 32.547 1.00 87.12 285 PHE A N 1
ATOM 2163 C CA . PHE A 1 285 ? -22.003 -14.614 31.342 1.00 87.12 285 PHE A CA 1
ATOM 2164 C C . PHE A 1 285 ? -22.594 -15.337 30.117 1.00 87.12 285 PHE A C 1
ATOM 2166 O O . PHE A 1 285 ? -21.996 -16.281 29.599 1.00 87.12 285 PHE A O 1
ATOM 2173 N N . ASP A 1 286 ? -23.749 -14.863 29.639 1.00 90.94 286 ASP A N 1
ATOM 2174 C CA . ASP A 1 286 ? -24.378 -15.270 28.377 1.00 90.94 286 ASP A CA 1
ATOM 2175 C C . ASP A 1 286 ? -24.295 -14.107 27.368 1.00 90.94 286 ASP A C 1
ATOM 2177 O O . ASP A 1 286 ? -25.038 -13.123 27.489 1.00 90.94 286 ASP A O 1
ATOM 2181 N N . PRO A 1 287 ? -23.422 -14.205 26.345 1.00 89.38 287 PRO A N 1
ATOM 2182 C CA . PRO A 1 287 ? -23.201 -13.121 25.401 1.00 89.38 287 PRO A CA 1
ATOM 2183 C C . PRO A 1 287 ? -24.455 -12.682 24.644 1.00 89.38 287 PRO A C 1
ATOM 2185 O O . PRO A 1 287 ? -24.646 -11.493 24.383 1.00 89.38 287 PRO A O 1
ATOM 2188 N N . TRP A 1 288 ? -25.311 -13.635 24.269 1.00 92.56 288 TRP A N 1
ATOM 2189 C CA . TRP A 1 288 ? -26.481 -13.359 23.442 1.00 92.56 288 TRP A CA 1
ATOM 2190 C C . TRP A 1 288 ? -27.575 -12.672 24.255 1.00 92.56 288 TRP A C 1
ATOM 2192 O O . TRP A 1 288 ? -28.183 -11.689 23.811 1.00 92.56 288 TRP A O 1
ATOM 2202 N N . ARG A 1 289 ? -27.783 -13.137 25.489 1.00 92.44 289 ARG A N 1
ATOM 2203 C CA . ARG A 1 289 ? -28.713 -12.511 26.428 1.00 92.44 289 ARG A CA 1
ATOM 2204 C C . ARG A 1 289 ? -28.267 -11.100 26.811 1.00 92.44 289 ARG A C 1
ATOM 2206 O O . ARG A 1 289 ? -29.089 -10.188 26.750 1.00 92.44 289 ARG A O 1
ATOM 2213 N N . SER A 1 290 ? -26.991 -10.891 27.135 1.00 91.50 290 SER A N 1
ATOM 2214 C CA . SER A 1 290 ? -26.497 -9.554 27.491 1.00 91.50 290 SER A CA 1
ATOM 2215 C C . SER A 1 290 ? -26.516 -8.589 26.312 1.00 91.50 290 SER A C 1
ATOM 2217 O O . SER A 1 290 ? -26.868 -7.426 26.480 1.00 91.50 290 SER A O 1
ATOM 2219 N N . TRP A 1 291 ? -26.236 -9.058 25.094 1.00 92.38 291 TRP A N 1
ATOM 2220 C CA . TRP A 1 291 ? -26.388 -8.240 23.889 1.00 92.38 291 TRP A CA 1
ATOM 2221 C C . TRP A 1 291 ? -27.838 -7.786 23.677 1.00 92.38 291 TRP A C 1
ATOM 2223 O O . TRP A 1 291 ? -28.104 -6.596 23.519 1.00 92.38 291 TRP A O 1
ATOM 2233 N N . THR A 1 292 ? -28.793 -8.720 23.708 1.00 93.81 292 THR A N 1
ATOM 2234 C CA . THR A 1 292 ? -30.216 -8.420 23.470 1.00 93.81 292 THR A CA 1
ATOM 2235 C C . THR A 1 292 ? -30.815 -7.523 24.555 1.00 93.81 292 THR A C 1
ATOM 2237 O O . THR A 1 292 ? -31.484 -6.537 24.237 1.00 93.81 292 THR A O 1
ATOM 2240 N N . LYS A 1 293 ? -30.532 -7.801 25.833 1.00 93.62 293 LYS A N 1
ATOM 2241 C CA . LYS A 1 293 ? -30.954 -6.946 26.953 1.00 93.62 293 LYS A CA 1
ATOM 2242 C C . LYS A 1 293 ? -30.279 -5.579 26.931 1.00 93.62 293 LYS A C 1
ATOM 2244 O O . LYS A 1 293 ? -30.950 -4.580 27.177 1.00 93.62 293 LYS A O 1
ATOM 2249 N N . GLY A 1 294 ? -28.994 -5.533 26.594 1.00 91.19 294 GLY A N 1
ATOM 2250 C CA . GLY A 1 294 ? -28.221 -4.306 26.446 1.00 91.19 294 GLY A CA 1
ATOM 2251 C C . GLY A 1 294 ? -28.824 -3.348 25.423 1.00 91.19 294 GLY A C 1
ATOM 2252 O O . GLY A 1 294 ? -29.037 -2.173 25.716 1.00 91.19 294 GLY A O 1
ATOM 2253 N N . TRP A 1 295 ? -29.214 -3.855 24.250 1.00 94.38 295 TRP A N 1
ATOM 2254 C CA . TRP A 1 295 ? -29.968 -3.067 23.268 1.00 94.38 295 TRP A CA 1
ATOM 2255 C C . TRP A 1 295 ? -31.305 -2.565 23.812 1.00 94.38 295 TRP A C 1
ATOM 2257 O O . TRP A 1 295 ? -31.659 -1.405 23.599 1.00 94.38 295 TRP A O 1
ATOM 2267 N N . GLY A 1 296 ? -32.028 -3.411 24.550 1.00 93.00 296 GLY A N 1
ATOM 2268 C CA . GLY A 1 296 ? -33.267 -3.021 25.220 1.00 93.00 296 GLY A CA 1
ATOM 2269 C C . GLY A 1 296 ? -33.068 -1.908 26.254 1.00 93.00 296 GLY A C 1
ATOM 2270 O O . GLY A 1 296 ? -33.935 -1.048 26.393 1.00 93.00 296 GLY A O 1
ATOM 2271 N N . ALA A 1 297 ? -31.933 -1.890 26.954 1.00 91.81 297 ALA A N 1
ATOM 2272 C CA . ALA A 1 297 ? -31.572 -0.822 27.883 1.00 91.81 297 ALA A CA 1
ATOM 2273 C C . ALA A 1 297 ? -31.231 0.481 27.141 1.00 91.81 297 ALA A C 1
ATOM 2275 O O . ALA A 1 297 ? -31.781 1.530 27.467 1.00 91.81 297 ALA A O 1
ATOM 2276 N N . LEU A 1 298 ? -30.407 0.413 26.090 1.00 90.62 298 LEU A N 1
ATOM 2277 C CA . LEU A 1 298 ? -30.018 1.583 25.291 1.00 90.62 298 LEU A CA 1
ATOM 2278 C C . LEU A 1 298 ? -31.196 2.236 24.560 1.00 90.62 298 LEU A C 1
ATOM 2280 O O . LEU A 1 298 ? -31.190 3.447 24.355 1.00 90.62 298 LEU A O 1
ATOM 2284 N N . GLY A 1 299 ? -32.213 1.459 24.184 1.00 90.75 299 GLY A N 1
ATOM 2285 C CA . GLY A 1 299 ? -33.416 1.978 23.532 1.00 90.75 299 GLY A CA 1
ATOM 2286 C C . GLY A 1 299 ? -34.323 2.811 24.444 1.00 90.75 299 GLY A C 1
ATOM 2287 O O . GLY A 1 299 ? -35.121 3.595 23.938 1.00 90.75 299 GLY A O 1
ATOM 2288 N N . LYS A 1 300 ? -34.209 2.670 25.773 1.00 93.25 300 LYS A N 1
ATOM 2289 C CA . LYS A 1 300 ? -35.038 3.419 26.736 1.00 93.25 300 LYS A CA 1
ATOM 2290 C C . LYS A 1 300 ? -34.583 4.866 26.910 1.00 93.25 300 LYS A C 1
ATOM 2292 O O . LYS A 1 300 ? -35.403 5.723 27.217 1.00 93.25 300 LYS A O 1
ATOM 2297 N N . GLU A 1 301 ? -33.298 5.139 26.691 1.00 90.31 301 GLU A N 1
ATOM 2298 C CA . GLU A 1 301 ? -32.688 6.451 26.908 1.00 90.31 301 GLU A CA 1
ATOM 2299 C C . GLU A 1 301 ? -31.810 6.845 25.706 1.00 90.31 301 GLU A C 1
ATOM 2301 O O . GLU A 1 301 ? -30.671 6.384 25.585 1.00 90.31 301 GLU A O 1
ATOM 2306 N N . PRO A 1 302 ? -32.286 7.739 24.817 1.00 83.88 302 PRO A N 1
ATOM 2307 C CA . PRO A 1 302 ? -31.564 8.114 23.597 1.00 83.88 302 PRO A CA 1
ATOM 2308 C C . PRO A 1 302 ? -30.151 8.667 23.847 1.00 83.88 302 PRO A C 1
ATOM 2310 O O . PRO A 1 302 ? -29.240 8.450 23.044 1.00 83.88 302 PRO A O 1
ATOM 2313 N N . GLY A 1 303 ? -29.947 9.365 24.973 1.00 85.25 303 GLY A N 1
ATOM 2314 C CA . GLY A 1 303 ? -28.640 9.904 25.364 1.00 85.25 303 GLY A CA 1
ATOM 2315 C C . GLY A 1 303 ? -27.601 8.817 25.656 1.00 85.25 303 GLY A C 1
ATOM 2316 O O . GLY A 1 303 ? -26.416 8.992 25.364 1.00 85.25 303 GLY A O 1
ATOM 2317 N N . THR A 1 304 ? -28.045 7.663 26.149 1.00 85.44 304 THR A N 1
ATOM 2318 C CA . THR A 1 304 ? -27.181 6.541 26.531 1.00 85.44 304 THR A CA 1
ATOM 2319 C C . THR A 1 304 ? -26.611 5.852 25.294 1.00 85.44 304 THR A C 1
ATOM 2321 O O . THR A 1 304 ? -25.420 5.540 25.257 1.00 85.44 304 THR A O 1
ATOM 2324 N N . TYR A 1 305 ? -27.404 5.727 24.223 1.00 86.69 305 TYR A N 1
ATOM 2325 C CA . TYR A 1 305 ? -26.925 5.221 22.933 1.00 86.69 305 TYR A CA 1
ATOM 2326 C C . TYR A 1 305 ? -25.818 6.098 22.333 1.00 86.69 305 TYR A C 1
ATOM 2328 O O . TYR A 1 305 ? -24.752 5.594 21.970 1.00 86.69 305 TYR A O 1
ATOM 2336 N N . LEU A 1 306 ? -26.036 7.419 22.268 1.00 87.44 306 LEU A N 1
ATOM 2337 C CA . LEU A 1 306 ? -25.028 8.348 21.752 1.00 87.44 306 LEU A CA 1
ATOM 2338 C C . LEU A 1 306 ? -23.752 8.310 22.606 1.00 87.44 306 LEU A C 1
ATOM 2340 O O . LEU A 1 306 ? -22.649 8.291 22.061 1.00 87.44 306 LEU A O 1
ATOM 2344 N N . GLY A 1 307 ? -23.893 8.231 23.932 1.00 86.94 307 GLY A N 1
ATOM 2345 C CA . GLY A 1 307 ? -22.770 8.075 24.854 1.00 86.94 307 GLY A CA 1
ATOM 2346 C C . GLY A 1 307 ? -21.952 6.808 24.589 1.00 86.94 307 GLY A C 1
ATOM 2347 O O . GLY A 1 307 ? -20.725 6.877 24.533 1.00 86.94 307 GLY A O 1
ATOM 2348 N N . VAL A 1 308 ? -22.606 5.663 24.370 1.00 87.88 308 VAL A N 1
ATOM 2349 C CA . VAL A 1 308 ? -21.935 4.398 24.019 1.00 87.88 308 VAL A CA 1
ATOM 2350 C C . VAL A 1 308 ? -21.212 4.504 22.681 1.00 87.88 308 VAL A C 1
ATOM 2352 O O . VAL A 1 308 ? -20.047 4.116 22.584 1.00 87.88 308 VAL A O 1
ATOM 2355 N N . LEU A 1 309 ? -21.859 5.075 21.665 1.00 87.94 309 LEU A N 1
ATOM 2356 C CA . LEU A 1 309 ? -21.267 5.240 20.340 1.00 87.94 309 LEU A CA 1
ATOM 2357 C C . LEU A 1 309 ? -20.023 6.137 20.385 1.00 87.94 309 LEU A C 1
ATOM 2359 O O . LEU A 1 309 ? -18.991 5.784 19.815 1.00 87.94 309 LEU A O 1
ATOM 2363 N N . LEU A 1 310 ? -20.088 7.260 21.106 1.00 87.62 310 LEU A N 1
ATOM 2364 C CA . LEU A 1 310 ? -18.950 8.164 21.279 1.00 87.62 310 LEU A CA 1
ATOM 2365 C C . LEU A 1 310 ? -17.808 7.501 22.056 1.00 87.62 310 LEU A C 1
ATOM 2367 O O . LEU A 1 310 ? -16.659 7.587 21.623 1.00 87.62 310 LEU A O 1
ATOM 2371 N N . LYS A 1 311 ? -18.099 6.793 23.158 1.00 86.75 311 LYS A N 1
ATOM 2372 C CA . LYS A 1 311 ? -17.086 6.052 23.934 1.00 86.75 311 LYS A CA 1
ATOM 2373 C C . LYS A 1 311 ? -16.403 4.980 23.089 1.00 86.75 311 LYS A C 1
ATOM 2375 O O . LYS A 1 311 ? -15.180 4.862 23.121 1.00 86.75 311 LYS A O 1
ATOM 2380 N N . ALA A 1 312 ? -17.177 4.230 22.311 1.00 90.38 312 ALA A N 1
ATOM 2381 C CA . ALA A 1 312 ? -16.664 3.207 21.414 1.00 90.38 312 ALA A CA 1
ATOM 2382 C C . ALA A 1 312 ? -15.774 3.805 20.317 1.00 90.38 312 ALA A C 1
ATOM 2384 O O . ALA A 1 312 ? -14.642 3.362 20.137 1.00 90.38 312 ALA A O 1
ATOM 2385 N N . ALA A 1 313 ? -16.239 4.854 19.632 1.00 88.19 313 ALA A N 1
ATOM 2386 C CA . ALA A 1 313 ? -15.458 5.552 18.613 1.00 88.19 313 ALA A CA 1
ATOM 2387 C C . ALA A 1 313 ? -14.134 6.088 19.178 1.00 88.19 313 ALA A C 1
ATOM 2389 O O . ALA A 1 313 ? -13.079 5.935 18.560 1.00 88.19 313 ALA A O 1
ATOM 2390 N N . LEU A 1 314 ? -14.180 6.668 20.378 1.00 87.44 314 LEU A N 1
ATOM 2391 C CA . LEU A 1 314 ? -13.015 7.228 21.047 1.00 87.44 314 LEU A CA 1
ATOM 2392 C C . LEU A 1 314 ? -12.032 6.131 21.476 1.00 87.44 314 LEU A C 1
ATOM 2394 O O . LEU A 1 314 ? -10.839 6.242 21.207 1.00 87.44 314 LEU A O 1
ATOM 2398 N N . GLY A 1 315 ? -12.514 5.032 22.055 1.00 84.69 315 GLY A N 1
ATOM 2399 C CA . GLY A 1 315 ? -11.660 3.896 22.396 1.00 84.69 315 GLY A CA 1
ATOM 2400 C C . GLY A 1 315 ? -11.072 3.192 21.166 1.00 84.69 315 GLY A C 1
ATOM 2401 O O . GLY A 1 315 ? -9.908 2.796 21.189 1.00 84.69 315 GLY A O 1
ATOM 2402 N N . GLY A 1 316 ? -11.809 3.130 20.053 1.00 87.88 316 GLY A N 1
ATOM 2403 C CA . GLY A 1 316 ? -11.280 2.686 18.762 1.00 87.88 316 GLY A CA 1
ATOM 2404 C C . GLY A 1 316 ? -10.152 3.584 18.255 1.00 87.88 316 GLY A C 1
ATOM 2405 O O . GLY A 1 316 ? -9.092 3.088 17.882 1.00 87.88 316 GLY A O 1
ATOM 2406 N N . ALA A 1 317 ? -10.321 4.907 18.321 1.00 87.75 317 ALA A N 1
ATOM 2407 C CA . ALA A 1 317 ? -9.272 5.865 17.962 1.00 87.75 317 ALA A CA 1
ATOM 2408 C C . ALA A 1 317 ? -8.009 5.738 18.841 1.00 87.75 317 ALA A C 1
ATOM 2410 O O . ALA A 1 317 ? -6.903 6.000 18.367 1.00 87.75 317 ALA A O 1
ATOM 2411 N N . LEU A 1 318 ? -8.158 5.304 20.098 1.00 85.44 318 LEU A N 1
ATOM 2412 C CA . LEU A 1 318 ? -7.051 5.054 21.029 1.00 85.44 318 LEU A CA 1
ATOM 2413 C C . LEU A 1 318 ? -6.416 3.660 20.879 1.00 85.44 318 LEU A C 1
ATOM 2415 O O . LEU A 1 318 ? -5.310 3.447 21.374 1.00 85.44 318 LEU A O 1
ATOM 2419 N N . ALA A 1 319 ? -7.052 2.712 20.185 1.00 82.50 319 ALA A N 1
ATOM 2420 C CA . ALA A 1 319 ? -6.547 1.342 20.062 1.00 82.50 319 ALA A CA 1
ATOM 2421 C C . ALA A 1 319 ? -5.125 1.245 19.457 1.00 82.50 319 ALA A C 1
ATOM 2423 O O . ALA A 1 319 ? -4.313 0.486 19.994 1.00 82.50 319 ALA A O 1
ATOM 2424 N N . PRO A 1 320 ? -4.751 2.020 18.413 1.00 81.00 320 PRO A N 1
ATOM 2425 C CA . PRO A 1 320 ? -3.371 2.040 17.921 1.00 81.00 320 PRO A CA 1
ATOM 2426 C C . PRO A 1 320 ? -2.363 2.496 18.985 1.00 81.00 320 PRO A C 1
ATOM 2428 O O . PRO A 1 320 ? -1.275 1.941 19.079 1.00 81.00 320 PRO A O 1
ATOM 2431 N N . ILE A 1 321 ? -2.749 3.447 19.841 1.00 82.75 321 ILE A N 1
ATOM 2432 C CA . ILE A 1 321 ? -1.897 3.959 20.925 1.00 82.75 321 ILE A CA 1
ATOM 2433 C C . ILE A 1 321 ? -1.657 2.876 21.965 1.00 82.75 321 ILE A C 1
ATOM 2435 O O . ILE A 1 321 ? -0.523 2.656 22.380 1.00 82.75 321 ILE A O 1
ATOM 2439 N N . ALA A 1 322 ? -2.723 2.183 22.369 1.00 78.12 322 ALA A N 1
ATOM 2440 C CA . ALA A 1 322 ? -2.625 1.083 23.318 1.00 78.12 322 ALA A CA 1
ATOM 2441 C C . ALA A 1 322 ? -1.685 -0.014 22.796 1.00 78.12 322 ALA A C 1
ATOM 2443 O O . ALA A 1 322 ? -0.866 -0.533 23.553 1.00 78.12 322 ALA A O 1
ATOM 2444 N N . LYS A 1 323 ? -1.743 -0.314 21.492 1.00 78.81 323 LYS A N 1
ATOM 2445 C CA . LYS A 1 323 ? -0.823 -1.254 20.843 1.00 78.81 323 LYS A CA 1
ATOM 2446 C C . LYS A 1 323 ? 0.630 -0.781 20.910 1.00 78.81 323 LYS A C 1
ATOM 2448 O O . LYS A 1 323 ? 1.503 -1.581 21.252 1.00 78.81 323 LYS A O 1
ATOM 2453 N N . ASP A 1 324 ? 0.899 0.474 20.568 1.00 82.06 324 ASP A N 1
ATOM 2454 C CA . ASP A 1 324 ? 2.262 1.010 20.560 1.00 82.06 324 ASP A CA 1
ATOM 2455 C C . ASP A 1 324 ? 2.840 1.053 21.980 1.00 82.06 324 ASP A C 1
ATOM 2457 O O . ASP A 1 324 ? 3.960 0.595 22.194 1.00 82.06 324 ASP A O 1
ATOM 2461 N N . LEU A 1 325 ? 2.047 1.478 22.970 1.00 81.00 325 LEU A N 1
ATOM 2462 C CA . LEU A 1 325 ? 2.419 1.443 24.388 1.00 81.00 325 LEU A CA 1
ATOM 2463 C C . LEU A 1 325 ? 2.717 0.019 24.865 1.00 81.00 325 LEU A C 1
ATOM 2465 O O . LEU A 1 325 ? 3.749 -0.209 25.493 1.00 81.00 325 LEU A O 1
ATOM 2469 N N . LEU A 1 326 ? 1.854 -0.948 24.537 1.00 76.56 326 LEU A N 1
ATOM 2470 C CA . LEU A 1 326 ? 2.066 -2.355 24.881 1.00 76.56 326 LEU A CA 1
ATOM 2471 C C . LEU A 1 326 ? 3.354 -2.893 24.242 1.00 76.56 326 LEU A C 1
ATOM 2473 O O . LEU A 1 326 ? 4.128 -3.590 24.896 1.00 76.56 326 LEU A O 1
ATOM 2477 N N . SER A 1 327 ? 3.611 -2.526 22.986 1.00 77.75 327 SER A N 1
ATOM 2478 C CA . SER A 1 327 ? 4.826 -2.916 22.265 1.00 77.75 327 SER A CA 1
ATOM 2479 C C . SER A 1 327 ? 6.070 -2.309 22.919 1.00 77.75 327 SER A C 1
ATOM 2481 O O . SER A 1 327 ? 7.031 -3.032 23.184 1.00 77.75 327 SER A O 1
ATOM 2483 N N . SER A 1 328 ? 6.040 -1.020 23.270 1.00 84.00 328 SER A N 1
ATOM 2484 C CA . SER A 1 328 ? 7.121 -0.352 24.002 1.00 84.00 328 SER A CA 1
ATOM 2485 C C . SER A 1 328 ? 7.376 -0.995 25.364 1.00 84.00 328 SER A C 1
ATOM 2487 O O . SER A 1 328 ? 8.526 -1.291 25.676 1.00 84.00 328 SER A O 1
ATOM 2489 N N . LEU A 1 329 ? 6.331 -1.295 26.140 1.00 80.56 329 LEU A N 1
ATOM 2490 C CA . LEU A 1 329 ? 6.458 -1.977 27.432 1.00 80.56 329 LEU A CA 1
ATOM 2491 C C . LEU A 1 329 ? 7.046 -3.384 27.279 1.00 80.56 329 LEU A C 1
ATOM 2493 O O . LEU A 1 329 ? 7.946 -3.752 28.026 1.00 80.56 329 LEU A O 1
ATOM 2497 N N . SER A 1 330 ? 6.607 -4.147 26.273 1.00 80.38 330 SER A N 1
ATOM 2498 C CA . SER A 1 330 ? 7.134 -5.493 25.998 1.00 80.38 330 SER A CA 1
ATOM 2499 C C . SER A 1 330 ? 8.604 -5.498 25.560 1.00 80.38 330 SER A C 1
ATOM 2501 O O . SER A 1 330 ? 9.299 -6.499 25.725 1.00 80.38 330 SER A O 1
ATOM 2503 N N . SER A 1 331 ? 9.088 -4.379 25.009 1.00 86.12 331 SER A N 1
ATOM 2504 C CA . SER A 1 331 ? 10.474 -4.230 24.557 1.00 86.12 331 SER A CA 1
ATOM 2505 C C . SER A 1 331 ? 11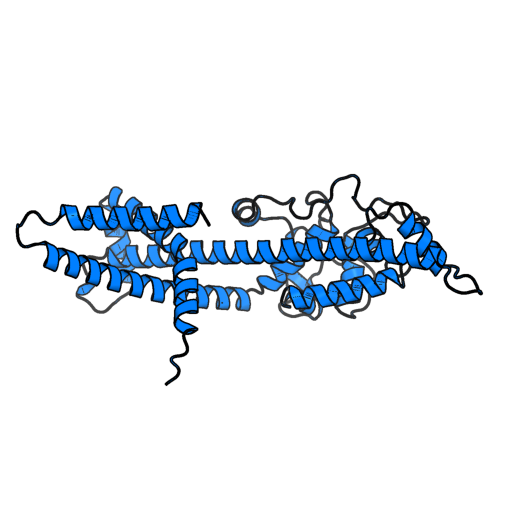.460 -3.948 25.694 1.00 86.12 331 SER A C 1
ATOM 2507 O O . SER A 1 331 ? 12.664 -4.150 25.519 1.00 86.12 331 SER A O 1
ATOM 2509 N N . ILE A 1 332 ? 10.964 -3.531 26.867 1.00 89.25 332 ILE A N 1
ATOM 2510 C CA . ILE A 1 332 ? 11.771 -3.352 28.074 1.00 89.25 332 ILE A CA 1
ATOM 2511 C C . ILE A 1 332 ? 12.147 -4.747 28.579 1.00 89.25 332 ILE A C 1
ATOM 2513 O O . ILE A 1 332 ? 11.447 -5.375 29.372 1.00 89.25 332 ILE A O 1
ATOM 2517 N N . LYS A 1 333 ? 13.272 -5.262 28.080 1.00 85.19 333 LYS A N 1
ATOM 2518 C CA . LYS A 1 333 ? 13.913 -6.438 28.657 1.00 85.19 333 LYS A CA 1
ATOM 2519 C C . LYS A 1 333 ? 14.405 -6.038 30.040 1.00 85.19 333 LYS A C 1
ATOM 2521 O O . LYS A 1 333 ? 15.365 -5.281 30.151 1.00 85.19 333 LYS A O 1
ATOM 2526 N N . PHE A 1 334 ? 13.764 -6.548 31.085 1.00 77.19 334 PHE A N 1
ATOM 2527 C CA . PHE A 1 334 ? 14.343 -6.513 32.420 1.00 77.19 334 PHE A CA 1
ATOM 2528 C C . PHE A 1 334 ? 15.603 -7.386 32.391 1.00 77.19 334 PHE A C 1
ATOM 2530 O O . PHE A 1 334 ? 15.523 -8.610 32.500 1.00 77.19 334 PHE A O 1
ATOM 2537 N N . THR A 1 335 ? 16.763 -6.770 32.151 1.00 67.25 335 THR A N 1
ATOM 2538 C CA . THR A 1 335 ? 18.059 -7.378 32.455 1.00 67.25 335 THR A CA 1
ATOM 2539 C C . THR A 1 335 ? 18.074 -7.629 33.953 1.00 67.25 335 THR A C 1
ATOM 2541 O O . THR A 1 335 ? 18.080 -6.679 34.734 1.00 67.25 335 THR A O 1
ATOM 2544 N N . LYS A 1 336 ? 17.954 -8.907 34.313 1.00 56.88 336 LYS A N 1
ATOM 2545 C CA . LYS A 1 336 ? 18.169 -9.391 35.672 1.00 56.88 336 LYS A CA 1
ATOM 2546 C C . LYS A 1 336 ? 19.649 -9.349 36.013 1.00 56.88 336 LYS A C 1
ATOM 2548 O O . LYS A 1 336 ? 20.452 -9.597 35.085 1.00 56.88 336 LYS A O 1
#

Solvent-accessible surface area (backbone atoms only — not comparable to full-atom values): 18408 Å² total; per-residue (Å²): 112,75,76,56,57,52,53,57,51,50,52,54,50,53,52,52,50,59,60,58,73,72,61,89,59,98,79,41,67,66,57,46,51,49,50,51,50,55,50,50,51,52,51,50,50,52,42,44,53,46,23,54,48,35,52,53,52,52,52,49,50,37,65,75,65,43,46,56,24,57,48,46,46,27,50,50,52,41,44,57,30,32,32,70,90,58,51,49,80,69,48,53,88,49,56,69,48,73,64,48,30,66,76,66,75,48,67,62,90,44,47,47,59,78,91,40,44,53,58,44,78,48,97,80,62,65,61,58,40,46,58,52,18,50,37,46,52,46,20,60,56,59,73,47,79,69,62,97,55,68,66,54,67,71,57,84,73,49,94,76,52,72,88,45,52,55,29,59,41,57,71,71,60,31,49,50,44,52,48,54,34,49,55,52,23,75,75,36,40,85,85,26,51,36,39,32,45,52,54,44,38,71,46,70,67,44,45,44,54,50,48,53,39,72,77,60,65,57,93,90,52,85,49,71,69,54,52,53,37,50,51,53,44,51,52,52,33,49,53,52,49,52,51,51,51,53,54,53,52,53,52,52,51,53,50,52,51,51,51,40,22,53,48,25,13,51,52,41,35,52,52,50,35,25,63,48,16,91,58,57,90,80,52,85,88,47,72,67,60,27,39,56,43,5,50,58,46,36,72,75,37,69,68,53,41,54,50,44,52,52,52,10,48,51,50,2,66,43,22,61,54,40,43,52,53,51,50,55,56,69,65,61,72,79,82,125

Mean predicted aligned error: 7.99 Å